Protein 3UCX (pdb70)

Radius of gyration: 17.79 Å; Cα contacts (8 Å, |Δi|>4): 506; chains: 1; bounding box: 39×55×49 Å

Secondary structure (DSSP, 8-state):
-TTTT-EEEEES--TTHHHHHHHHHHHTT-EEEEEES-HHHHHHHHHHHHHTT--EEEEE--TT-HHHHHHHHHHHHHHTS--SEEEE---SPPP---GGG--HHHHHHHHIIIIIIHHHHHHHTHHHHHHHT-EEEEE--GGGG---TT-HHHHHHHHHHHHHHHHHHHHHHTTT-EEEEEEESS-BSHHHHHHHHHHHHHTT--HHHHHHHHHTTSSSSSPPBHHHHHHHHHHHHSGGGTT--S-EEEESTTSS--

Sequence (258 aa):
GLLTDKKVVVISGVGPALGTTLARRCAEQGADLVLAARTVERLEDVAKQVTDTGRRALSVGTDITDDAQVAHLVDETMKAYGRVDVVINNAFRVPSMKPFANTTFEHMRDAIELTVFGALRLIQGFTPALEESKGAVVNVNSMVVVRHSSQAKYGAYKMAKSALLAMSQTLATELGEKGIRVNSVLPGYIWGGTLKSYFEHQAGKYGTSVEDIYNAAAAGSDLKRLPTEDEVASAILFMASDLASGITGQALDVNCGEYKA

CATH classification: 3.40.50.720

B-factor: mean 22.69, std 10.12, range [9.35, 56.81]

Solvent-accessible surface area: 11619 Å² total; per-residue (Å²): 89,59,0,82,96,38,7,0,0,0,3,15,7,20,114,27,12,1,17,14,0,0,68,38,0,2,89,45,12,0,7,0,0,0,1,13,79,95,56,94,47,0,68,89,5,18,44,52,0,70,122,55,64,62,138,27,40,51,11,38,4,56,23,46,52,101,73,74,6,53,93,0,25,96,50,0,66,172,48,32,44,92,0,9,1,0,0,10,19,37,65,40,93,64,48,80,83,51,104,99,92,12,75,142,121,60,20,155,86,21,45,62,64,18,9,93,0,4,42,54,0,0,106,25,0,18,92,9,0,74,152,28,64,6,3,0,0,0,4,2,10,22,4,21,77,21,95,88,86,108,60,14,6,49,56,78,3,4,42,39,5,27,55,29,3,88,71,13,7,109,110,15,32,178,89,39,2,27,0,2,2,0,0,8,19,90,35,62,18,57,66,22,95,68,103,3,84,125,65,7,63,81,74,74,49,51,38,118,72,37,45,92,72,20,2,59,46,3,82,100,130,102,11,4,50,20,60,70,0,0,48,12,0,0,61,5,4,0,96,122,0,78,78,54,55,24,98,32,68,30,22,11,17,18,50,56,152,120

Structure (mmCIF, N/CA/C/O backbone):
data_3UCX
#
_entry.id   3UCX
#
_cell.length_a   105.430
_cell.length_b   105.430
_cell.length_c   94.970
_cell.angle_alpha   90.000
_cell.angle_beta   90.000
_cell.angle_gamma   120.000
#
_symmetry.space_group_name_H-M   'P 62 2 2'
#
loop_
_entity.id
_entity.type
_entity.pdbx_description
1 polymer 'Short chain dehydrogenase'
2 non-polymer 'CHLORIDE ION'
3 non-polymer 'PENTAETHYLENE GLYCOL'
4 non-polymer 2-(2-METHOXYETHOXY)ETHANOL
5 water water
#
loop_
_atom_site.group_PDB
_atom_site.id
_atom_site.type_symbol
_atom_site.label_atom_id
_atom_site.label_alt_id
_atom_site.label_comp_id
_atom_site.label_asym_id
_atom_site.label_entity_id
_atom_site.label_seq_id
_atom_site.pdbx_PDB_ins_code
_atom_site.Cartn_x
_atom_site.Cartn_y
_atom_site.Cartn_z
_atom_site.occupancy
_atom_site.B_iso_or_equiv
_atom_site.auth_seq_id
_atom_site.auth_comp_id
_atom_site.auth_asym_id
_atom_site.auth_atom_id
_atom_site.pdbx_PDB_model_num
ATOM 1 N N . GLY A 1 7 ? 56.142 0.913 13.053 1.00 42.71 3 GLY A N 1
ATOM 2 C CA . GLY A 1 7 ? 57.331 1.806 13.246 1.00 38.57 3 GLY A CA 1
ATOM 3 C C . GLY A 1 7 ? 57.353 2.579 14.565 1.00 35.86 3 GLY A C 1
ATOM 4 O O . GLY A 1 7 ? 57.320 3.807 14.563 1.00 35.38 3 GLY A O 1
ATOM 5 N N . LEU A 1 8 ? 57.440 1.874 15.689 1.00 34.96 4 LEU A N 1
ATOM 6 C CA . LEU A 1 8 ? 57.456 2.531 17.020 1.00 33.15 4 LEU A CA 1
ATOM 7 C C . LEU A 1 8 ? 58.672 3.442 17.242 1.00 31.89 4 LEU A C 1
ATOM 8 O O . LEU A 1 8 ? 58.582 4.408 17.998 1.00 31.54 4 LEU A O 1
ATOM 13 N N . LEU A 1 9 ? 59.798 3.130 16.598 1.00 28.28 5 LEU A N 1
ATOM 14 C CA . LEU A 1 9 ? 61.076 3.791 16.894 1.00 26.82 5 LEU A CA 1
ATOM 15 C C . LEU A 1 9 ? 61.770 4.294 15.643 1.00 26.75 5 LEU A C 1
ATOM 16 O O . LEU A 1 9 ? 62.999 4.405 15.594 1.00 26.06 5 LEU A O 1
ATOM 21 N N . THR A 1 10 ? 60.969 4.627 14.630 1.00 27.81 6 THR A N 1
ATOM 22 C CA . THR A 1 10 ? 61.484 5.041 13.342 1.00 28.38 6 THR A CA 1
ATOM 23 C C . THR A 1 10 ? 62.452 6.210 13.479 1.00 28.73 6 THR A C 1
ATOM 24 O O . THR A 1 10 ? 62.115 7.223 14.086 1.00 29.46 6 THR A O 1
ATOM 28 N N . ASP A 1 11 ? 63.647 6.009 12.925 1.00 28.46 7 ASP A N 1
ATOM 29 C CA . ASP A 1 11 ? 64.760 6.949 12.922 1.00 30.81 7 ASP A CA 1
ATOM 30 C C . ASP A 1 11 ? 65.237 7.430 14.306 1.00 28.31 7 ASP A C 1
ATOM 31 O O . ASP A 1 11 ? 65.850 8.479 14.422 1.00 29.84 7 ASP A O 1
ATOM 36 N N . LYS A 1 12 ? 64.983 6.632 15.330 1.00 26.13 8 LYS A N 1
ATOM 37 C CA A LYS A 1 12 ? 65.511 6.889 16.661 0.70 24.97 8 LYS A CA 1
ATOM 38 C CA B LYS A 1 12 ? 65.511 6.910 16.654 0.30 24.46 8 LYS A CA 1
ATOM 39 C C . LYS A 1 12 ? 66.798 6.118 16.853 1.00 23.11 8 LYS A C 1
ATOM 40 O O . LYS A 1 12 ? 67.002 5.095 16.224 1.00 22.54 8 LYS A O 1
ATOM 51 N N . VAL A 1 13 ? 67.674 6.627 17.704 1.00 20.13 9 VAL A N 1
ATOM 52 C CA . VAL A 1 13 ? 68.861 5.909 18.101 1.00 18.68 9 VAL A CA 1
ATOM 53 C C . VAL A 1 13 ? 68.659 5.384 19.526 1.00 17.41 9 VAL A C 1
ATOM 54 O O . VAL A 1 13 ? 68.342 6.141 20.464 1.00 16.19 9 VAL A O 1
ATOM 58 N N . VAL A 1 14 ? 68.866 4.080 19.683 1.00 17.10 10 VAL A N 1
ATOM 59 C CA . VAL A 1 14 ? 68.656 3.384 20.939 1.00 15.82 10 VAL A CA 1
ATOM 60 C C . VAL A 1 14 ? 69.979 2.786 21.393 1.00 15.76 10 VAL A C 1
ATOM 61 O O . VAL A 1 14 ? 70.620 2.019 20.661 1.00 16.45 10 VAL A O 1
ATOM 65 N N . VAL A 1 15 ? 70.392 3.146 22.601 1.00 14.91 11 VAL A N 1
ATOM 66 C CA . VAL A 1 15 ? 71.541 2.562 23.253 1.00 15.17 11 VAL A CA 1
ATOM 67 C C . VAL A 1 15 ? 71.043 1.454 24.195 1.00 15.48 11 VAL A C 1
ATOM 68 O O . VAL A 1 15 ? 70.203 1.697 25.050 1.00 14.62 11 VAL A O 1
ATOM 72 N N . ILE A 1 16 ? 71.571 0.243 24.021 1.00 15.92 12 ILE A N 1
ATOM 73 C CA . ILE A 1 16 ? 71.301 -0.846 24.939 1.00 16.01 12 ILE A CA 1
ATOM 74 C C . ILE A 1 16 ? 72.592 -1.230 25.648 1.00 16.59 12 ILE A C 1
ATOM 75 O O . ILE A 1 16 ? 73.584 -1.616 25.011 1.00 17.41 12 ILE A O 1
ATOM 80 N N . SER A 1 17 ? 72.602 -1.075 26.968 1.00 17.19 13 SER A N 1
ATOM 81 C CA . SER A 1 17 ? 73.717 -1.528 27.775 1.00 19.21 13 SER A CA 1
ATOM 82 C C . SER A 1 17 ? 73.351 -2.887 28.395 1.00 20.14 13 SER A C 1
ATOM 83 O O . SER A 1 17 ? 72.238 -3.086 28.865 1.00 18.50 13 SER A O 1
ATOM 86 N N . GLY A 1 18 ? 74.305 -3.793 28.423 1.00 22.07 14 GLY A N 1
ATOM 87 C CA . GLY A 1 18 ? 74.079 -5.097 29.037 1.00 25.29 14 GLY A CA 1
ATOM 88 C C . GLY A 1 18 ? 73.382 -6.034 28.088 1.00 26.85 14 GLY A C 1
ATOM 89 O O . GLY A 1 18 ? 72.406 -6.686 28.447 1.00 31.86 14 GLY A O 1
ATOM 90 N N . VAL A 1 19 ? 73.901 -6.109 26.879 1.00 28.37 15 VAL A N 1
ATOM 91 C CA . VAL A 1 19 ? 73.368 -6.974 25.844 1.00 29.93 15 VAL A CA 1
ATOM 92 C C . VAL A 1 19 ? 73.894 -8.386 26.052 1.00 32.69 15 VAL A C 1
ATOM 93 O O . VAL A 1 19 ? 75.093 -8.648 25.881 1.00 36.17 15 VAL A O 1
ATOM 97 N N . GLY A 1 20 ? 73.002 -9.295 26.427 1.00 30.73 16 GLY A N 1
ATOM 98 C CA . GLY A 1 20 ? 73.356 -10.699 26.575 1.00 29.87 16 GLY A CA 1
ATOM 99 C C . GLY A 1 20 ? 72.619 -11.522 25.543 1.00 28.01 16 GLY A C 1
ATOM 100 O O . GLY A 1 20 ? 71.996 -10.971 24.645 1.00 27.89 16 GLY A O 1
ATOM 101 N N . PRO A 1 21 ? 72.682 -12.853 25.664 1.00 27.43 17 PRO A N 1
ATOM 102 C CA . PRO A 1 21 ? 72.115 -13.760 24.672 1.00 26.61 17 PRO A CA 1
ATOM 103 C C . PRO A 1 21 ? 70.575 -13.853 24.711 1.00 25.46 17 PRO A C 1
ATOM 104 O O . PRO A 1 21 ? 69.958 -14.322 23.753 1.00 25.05 17 PRO A O 1
ATOM 108 N N . ALA A 1 22 ? 69.968 -13.408 25.812 1.00 24.03 18 ALA A N 1
ATOM 109 C CA . ALA A 1 22 ? 68.532 -13.555 26.036 1.00 22.15 18 ALA A CA 1
ATOM 110 C C . ALA A 1 22 ? 67.819 -12.237 25.732 1.00 20.87 18 ALA A C 1
ATOM 111 O O . ALA A 1 22 ? 67.787 -11.793 24.578 1.00 20.40 18 ALA A O 1
ATOM 113 N N . LEU A 1 23 ? 67.269 -11.592 26.758 1.00 19.95 19 LEU A N 1
ATOM 114 C CA . LEU A 1 23 ? 66.436 -10.401 26.529 1.00 19.26 19 LEU A CA 1
ATOM 115 C C . LEU A 1 23 ? 67.165 -9.344 25.690 1.00 19.51 19 LEU A C 1
ATOM 116 O O . LEU A 1 23 ? 66.572 -8.733 24.793 1.00 20.13 19 LEU A O 1
ATOM 121 N N . GLY A 1 24 ? 68.439 -9.123 25.985 1.00 19.64 20 GLY A N 1
ATOM 122 C CA . GLY A 1 24 ? 69.231 -8.125 25.260 1.00 19.87 20 GLY A CA 1
ATOM 123 C C . GLY A 1 24 ? 69.249 -8.297 23.753 1.00 20.22 20 GLY A C 1
ATOM 124 O O . GLY A 1 24 ? 69.126 -7.331 22.989 1.00 20.20 20 GLY A O 1
ATOM 125 N N . THR A 1 25 ? 69.425 -9.540 23.306 1.00 20.74 21 THR A N 1
ATOM 126 C CA . THR A 1 25 ? 69.456 -9.838 21.892 1.00 21.23 21 THR A CA 1
ATOM 127 C C . THR A 1 25 ? 68.060 -9.647 21.284 1.00 21.41 21 THR A C 1
ATOM 128 O O . THR A 1 25 ? 67.906 -9.018 20.231 1.00 21.72 21 THR A O 1
ATOM 132 N N . THR A 1 26 ? 67.037 -10.170 21.950 1.00 21.00 22 THR A N 1
ATOM 133 C CA . THR A 1 26 ? 65.666 -9.966 21.499 1.00 21.05 22 THR A CA 1
ATOM 134 C C . THR A 1 26 ? 65.326 -8.479 21.394 1.00 20.45 22 THR A C 1
ATOM 135 O O . THR A 1 26 ? 64.736 -8.039 20.420 1.00 19.85 22 THR A O 1
ATOM 139 N N . LEU A 1 27 ? 65.728 -7.711 22.392 1.00 20.33 23 LEU A N 1
ATOM 140 C CA . LEU A 1 27 ? 65.451 -6.273 22.420 1.00 21.11 23 LEU A CA 1
ATOM 141 C C . LEU A 1 27 ? 66.082 -5.518 21.248 1.00 20.13 23 LEU A C 1
ATOM 142 O O . LEU A 1 27 ? 65.413 -4.720 20.582 1.00 20.70 23 LEU A O 1
ATOM 147 N N . ALA A 1 28 ? 67.347 -5.801 20.971 1.00 19.82 24 ALA A N 1
ATOM 148 C CA . ALA A 1 28 ? 68.081 -5.170 19.873 1.00 19.98 24 ALA A CA 1
ATOM 149 C C . ALA A 1 28 ? 67.382 -5.461 18.560 1.00 20.87 24 ALA A C 1
ATOM 150 O O . ALA A 1 28 ? 67.140 -4.557 17.744 1.00 20.42 24 ALA A O 1
ATOM 152 N N . ARG A 1 29 ? 67.033 -6.731 18.360 1.00 21.28 25 ARG A N 1
ATOM 153 C CA . ARG A 1 29 ? 66.335 -7.131 17.161 1.00 21.75 25 ARG A CA 1
ATOM 154 C C . ARG A 1 29 ? 65.021 -6.405 17.060 1.00 20.89 25 ARG A C 1
ATOM 155 O O . ARG A 1 29 ? 64.705 -5.835 16.026 1.00 20.28 25 ARG A O 1
ATOM 163 N N . ARG A 1 30 ? 64.226 -6.424 18.137 1.00 19.49 26 ARG A N 1
ATOM 164 C CA . ARG A 1 30 ? 62.922 -5.793 18.095 1.00 19.21 26 ARG A CA 1
ATOM 165 C C . ARG A 1 30 ? 62.999 -4.275 17.855 1.00 18.78 26 ARG A C 1
ATOM 166 O O . ARG A 1 30 ? 62.184 -3.745 17.132 1.00 18.18 26 ARG A O 1
ATOM 174 N N . CYS A 1 31 ? 63.961 -3.584 18.465 1.00 19.20 27 CYS A N 1
ATOM 175 C CA . CYS A 1 31 ? 64.102 -2.130 18.254 1.00 19.40 27 CYS A CA 1
ATOM 176 C C . CYS A 1 31 ? 64.384 -1.829 16.790 1.00 19.51 27 CYS A C 1
ATOM 177 O O . CYS A 1 31 ? 63.777 -0.927 16.216 1.00 19.45 27 CYS A O 1
ATOM 180 N N . ALA A 1 32 ? 65.271 -2.623 16.199 1.00 20.32 28 ALA A N 1
ATOM 181 C CA . ALA A 1 32 ? 65.650 -2.480 14.786 1.00 21.52 28 ALA A CA 1
ATOM 182 C C . ALA A 1 32 ? 64.449 -2.721 13.866 1.00 22.37 28 ALA A C 1
ATOM 183 O O . ALA A 1 32 ? 64.203 -1.943 12.966 1.00 22.73 28 ALA A O 1
ATOM 185 N N . GLU A 1 33 ? 63.664 -3.757 14.152 1.00 23.34 29 GLU A N 1
ATOM 186 C CA . GLU A 1 33 ? 62.425 -4.036 13.409 1.00 23.61 29 GLU A CA 1
ATOM 187 C C . GLU A 1 33 ? 61.457 -2.878 13.464 1.00 24.19 29 GLU A C 1
ATOM 188 O O . GLU A 1 33 ? 60.717 -2.668 12.517 1.00 24.55 29 GLU A O 1
ATOM 194 N N . GLN A 1 34 ? 61.469 -2.128 14.573 1.00 24.12 30 GLN A N 1
ATOM 195 C CA . GLN A 1 34 ? 60.635 -0.944 14.745 1.00 24.79 30 GLN A CA 1
ATOM 196 C C . GLN A 1 34 ? 61.277 0.354 14.235 1.00 25.13 30 GLN A C 1
ATOM 197 O O . GLN A 1 34 ? 60.760 1.454 14.479 1.00 26.58 30 GLN A O 1
ATOM 203 N N . GLY A 1 35 ? 62.398 0.231 13.529 1.00 24.16 31 GLY A N 1
ATOM 204 C CA . GLY A 1 35 ? 62.989 1.346 12.794 1.00 23.77 31 GLY A CA 1
ATOM 205 C C . GLY A 1 35 ? 64.153 2.049 13.466 1.00 23.35 31 GLY A C 1
ATOM 206 O O . GLY A 1 35 ? 64.641 3.056 12.940 1.00 23.55 31 GLY A O 1
ATOM 207 N N . ALA A 1 36 ? 64.606 1.540 14.618 1.00 21.64 32 ALA A N 1
ATOM 208 C CA . ALA A 1 36 ? 65.714 2.168 15.357 1.00 21.50 32 ALA A CA 1
ATOM 209 C C . ALA A 1 36 ? 67.070 1.726 14.822 1.00 22.02 32 ALA A C 1
ATOM 210 O O . ALA A 1 36 ? 67.212 0.615 14.304 1.00 22.13 32 ALA A O 1
ATOM 212 N N . ASP A 1 37 ? 68.060 2.617 14.923 1.00 21.81 33 ASP A N 1
ATOM 213 C CA . ASP A 1 37 ? 69.455 2.228 14.845 1.00 22.74 33 ASP A CA 1
ATOM 214 C C . ASP A 1 37 ? 69.979 2.047 16.244 1.00 20.97 33 ASP A C 1
ATOM 215 O O . ASP A 1 37 ? 69.523 2.721 17.157 1.00 21.09 33 ASP A O 1
ATOM 220 N N . LEU A 1 38 ? 70.959 1.162 16.398 1.00 20.18 34 LEU A N 1
ATOM 221 C CA . LEU A 1 38 ? 71.384 0.706 17.710 1.00 19.80 34 LEU A CA 1
ATOM 222 C C . LEU A 1 38 ? 72.810 1.067 18.051 1.00 19.74 34 LEU A C 1
ATOM 223 O O . LEU A 1 38 ? 73.685 1.084 17.192 1.00 20.65 34 LEU A O 1
ATOM 228 N N . VAL A 1 39 ? 73.025 1.292 19.339 1.00 19.18 35 VAL A N 1
ATOM 229 C CA . VAL A 1 39 ? 74.326 1.195 19.977 1.00 19.44 35 VAL A CA 1
ATOM 230 C C . VAL A 1 39 ? 74.251 0.025 20.939 1.00 19.98 35 VAL A C 1
ATOM 231 O O . VAL A 1 39 ? 73.363 -0.019 21.797 1.00 19.42 35 VAL A O 1
ATOM 235 N N . LEU A 1 40 ? 75.160 -0.926 20.780 1.00 20.53 36 LEU A N 1
ATOM 236 C CA . LEU A 1 40 ? 75.221 -2.096 21.643 1.00 20.80 36 LEU A CA 1
ATOM 237 C C . LEU A 1 40 ? 76.468 -2.039 22.520 1.00 21.23 36 LEU A C 1
ATOM 238 O O . LEU A 1 40 ? 77.608 -1.948 22.024 1.00 21.65 36 LEU A O 1
ATOM 243 N N . ALA A 1 41 ? 76.257 -2.106 23.826 1.00 21.16 37 ALA A N 1
ATOM 244 C CA . ALA A 1 41 ? 77.334 -2.010 24.797 1.00 22.20 37 ALA A CA 1
ATOM 245 C C . ALA A 1 41 ? 77.303 -3.243 25.718 1.00 24.12 37 ALA A C 1
ATOM 246 O O . ALA A 1 41 ? 76.255 -3.640 26.207 1.00 24.45 37 ALA A O 1
ATOM 248 N N . ALA A 1 42 ? 78.465 -3.861 25.893 1.00 26.19 38 ALA A N 1
ATOM 249 C CA . ALA A 1 42 ? 78.657 -4.982 26.807 1.00 28.22 38 ALA A CA 1
ATOM 250 C C . ALA A 1 42 ? 80.156 -5.080 27.036 1.00 30.45 38 ALA A C 1
ATOM 251 O O . ALA A 1 42 ? 80.919 -4.468 26.289 1.00 27.67 38 ALA A O 1
ATOM 253 N N . ARG A 1 43 ? 80.584 -5.823 28.060 1.00 34.17 39 ARG A N 1
ATOM 254 C CA . ARG A 1 43 ? 82.029 -5.981 28.332 1.00 39.03 39 ARG A CA 1
ATOM 255 C C . ARG A 1 43 ? 82.645 -6.843 27.237 1.00 43.63 39 ARG A C 1
ATOM 256 O O . ARG A 1 43 ? 83.637 -6.466 26.618 1.00 49.61 39 ARG A O 1
ATOM 258 N N . THR A 1 44 ? 82.009 -7.972 26.960 1.00 47.98 40 THR A N 1
ATOM 259 C CA . THR A 1 44 ? 82.511 -8.939 25.992 1.00 50.97 40 THR A CA 1
ATOM 260 C C . THR A 1 44 ? 82.004 -8.595 24.586 1.00 52.43 40 THR A C 1
ATOM 261 O O . THR A 1 44 ? 80.839 -8.844 24.270 1.00 53.40 40 THR A 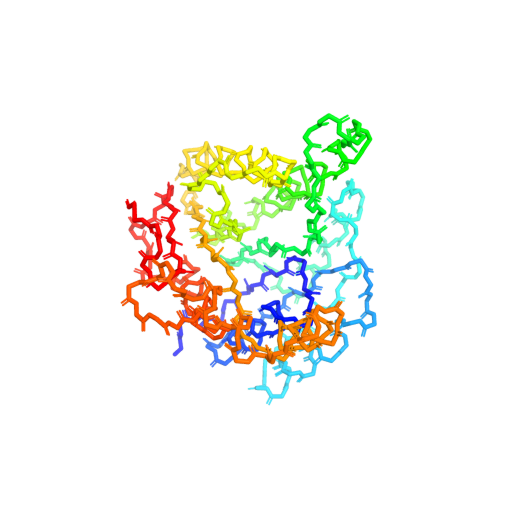O 1
ATOM 265 N N . VAL A 1 45 ? 82.875 -8.025 23.746 1.00 51.85 41 VAL A N 1
ATOM 266 C CA . VAL A 1 45 ? 82.470 -7.540 22.411 1.00 51.31 41 VAL A CA 1
ATOM 267 C C . VAL A 1 45 ? 82.174 -8.659 21.380 1.00 50.64 41 VAL A C 1
ATOM 268 O O . VAL A 1 45 ? 81.434 -8.440 20.416 1.00 45.58 41 VAL A O 1
ATOM 270 N N . GLU A 1 46 ? 82.721 -9.854 21.599 1.00 51.12 42 GLU A N 1
ATOM 271 C CA . GLU A 1 46 ? 82.416 -11.023 20.757 1.00 52.73 42 GLU A CA 1
ATOM 272 C C . GLU A 1 46 ? 80.924 -11.362 20.721 1.00 51.55 42 GLU A C 1
ATOM 273 O O . GLU A 1 46 ? 80.425 -11.845 19.708 1.00 53.96 42 GLU A O 1
ATOM 275 N N . ARG A 1 47 ? 80.226 -11.124 21.829 1.00 48.71 43 ARG A N 1
ATOM 276 C CA . ARG A 1 47 ? 78.780 -11.355 21.909 1.00 49.00 43 ARG A CA 1
ATOM 277 C C . ARG A 1 47 ? 77.991 -10.347 21.070 1.00 47.52 43 ARG A C 1
ATOM 278 O O . ARG A 1 47 ? 76.920 -10.664 20.542 1.00 48.08 43 ARG A O 1
ATOM 280 N N . LEU A 1 48 ? 78.527 -9.135 20.948 1.00 44.55 44 LEU A N 1
ATOM 281 C CA . LEU A 1 48 ? 77.848 -8.066 20.225 1.00 42.49 44 LEU A CA 1
ATOM 282 C C . LEU A 1 48 ? 77.828 -8.318 18.720 1.00 42.59 44 LEU A C 1
ATOM 283 O O . LEU A 1 48 ? 76.965 -7.775 18.020 1.00 40.52 44 LEU A O 1
ATOM 288 N N . GLU A 1 49 ? 78.750 -9.161 18.232 1.00 42.30 45 GLU A N 1
ATOM 289 C CA . GLU A 1 49 ? 78.880 -9.439 16.806 1.00 41.04 45 GLU A CA 1
ATOM 290 C C . GLU A 1 49 ? 77.626 -10.058 16.227 1.00 40.70 45 GLU A C 1
ATOM 291 O O . GLU A 1 49 ? 77.118 -9.582 15.205 1.00 39.50 45 GLU A O 1
ATOM 293 N N . ASP A 1 50 ? 77.101 -11.109 16.860 1.00 40.86 46 ASP A N 1
ATOM 294 C CA . ASP A 1 50 ? 75.888 -11.714 16.323 1.00 41.35 46 ASP A CA 1
ATOM 295 C C . ASP A 1 50 ? 74.651 -10.843 16.528 1.00 37.28 46 ASP A C 1
ATOM 296 O O . ASP A 1 50 ? 73.751 -10.831 15.676 1.00 37.03 46 ASP A O 1
ATOM 301 N N . VAL A 1 51 ? 74.582 -10.133 17.648 1.00 35.04 47 VAL A N 1
ATOM 302 C CA . VAL A 1 51 ? 73.452 -9.223 17.842 1.00 32.92 47 VAL A CA 1
ATOM 303 C C . VAL A 1 51 ? 73.475 -8.148 16.746 1.00 31.22 47 VAL A C 1
ATOM 304 O O . VAL A 1 51 ? 72.433 -7.844 16.148 1.00 28.51 47 VAL A O 1
ATOM 308 N N . ALA A 1 52 ? 74.657 -7.595 16.466 1.00 30.84 48 ALA A N 1
ATOM 309 C CA . ALA A 1 52 ? 74.766 -6.561 15.432 1.00 30.79 48 ALA A CA 1
ATOM 310 C C . ALA A 1 52 ? 74.267 -7.078 14.069 1.00 31.78 48 ALA A C 1
ATOM 311 O O . ALA A 1 52 ? 73.586 -6.358 13.322 1.00 31.13 48 ALA A O 1
ATOM 313 N N . LYS A 1 53 ? 74.582 -8.334 13.756 1.00 33.76 49 LYS A N 1
ATOM 314 C CA . LYS A 1 53 ? 74.082 -8.975 12.524 1.00 33.59 49 LYS A CA 1
ATOM 315 C C . LYS A 1 53 ? 72.548 -9.054 12.483 1.00 33.44 49 LYS A C 1
ATOM 316 O O . LYS A 1 53 ? 71.933 -8.732 11.472 1.00 34.16 49 LYS A O 1
ATOM 318 N N . GLN A 1 54 ? 71.910 -9.439 13.586 1.00 32.72 50 GLN A N 1
ATOM 319 C CA . GLN A 1 54 ? 70.446 -9.436 13.609 1.00 32.38 50 GLN A CA 1
ATOM 320 C C . GLN A 1 54 ? 69.901 -8.035 13.354 1.00 31.57 50 GLN A C 1
ATOM 321 O O . GLN A 1 54 ? 68.859 -7.878 12.702 1.00 31.29 50 GLN A O 1
ATOM 327 N N . VAL A 1 55 ? 70.605 -7.017 13.854 1.00 29.96 51 VAL A N 1
ATOM 328 C CA . VAL A 1 55 ? 70.190 -5.639 13.605 1.00 28.93 51 VAL A CA 1
ATOM 329 C C . VAL A 1 55 ? 70.377 -5.250 12.138 1.00 29.34 51 VAL A C 1
ATOM 330 O O . VAL A 1 55 ? 69.461 -4.723 11.494 1.00 28.67 51 VAL A O 1
ATOM 334 N N . THR A 1 56 ? 71.554 -5.516 11.597 1.00 31.24 52 THR A N 1
ATOM 335 C CA . THR A 1 56 ? 71.827 -5.103 10.225 1.00 33.31 52 THR A CA 1
ATOM 336 C C . THR A 1 56 ? 71.023 -5.927 9.207 1.00 35.37 52 THR A C 1
ATOM 337 O O . THR A 1 56 ? 70.719 -5.445 8.123 1.00 35.18 52 THR A O 1
ATOM 341 N N . ASP A 1 57 ? 70.644 -7.150 9.567 1.00 37.01 53 ASP A N 1
ATOM 342 C CA . ASP A 1 57 ? 69.713 -7.927 8.735 1.00 37.59 53 ASP A CA 1
ATOM 343 C C . ASP A 1 57 ? 68.363 -7.232 8.522 1.00 37.53 53 ASP A C 1
ATOM 344 O O . ASP A 1 57 ? 67.743 -7.414 7.473 1.00 36.04 53 ASP A O 1
ATOM 349 N N . THR A 1 58 ? 67.905 -6.431 9.493 1.00 34.54 54 THR A N 1
ATOM 350 C CA . THR A 1 58 ? 66.671 -5.655 9.300 1.00 34.10 54 THR A CA 1
ATOM 351 C C . THR A 1 58 ? 66.893 -4.456 8.386 1.00 33.92 54 THR A C 1
ATOM 352 O O . THR A 1 58 ? 65.940 -3.812 7.985 1.00 35.34 54 THR A O 1
ATOM 356 N N . GLY A 1 59 ? 68.147 -4.140 8.076 1.00 34.32 55 GLY A N 1
ATOM 357 C CA . GLY A 1 59 ? 68.468 -2.997 7.240 1.00 34.23 55 GLY A CA 1
ATOM 358 C C . GLY A 1 59 ? 68.873 -1.769 8.031 1.00 33.36 55 GLY A C 1
ATOM 359 O O . GLY A 1 59 ? 69.175 -0.725 7.442 1.00 33.71 55 GLY A O 1
ATOM 360 N N . ARG A 1 60 ? 68.901 -1.883 9.360 1.00 31.97 56 ARG A N 1
ATOM 361 C CA . ARG A 1 60 ? 69.308 -0.764 10.224 1.00 30.52 56 ARG A CA 1
ATOM 362 C C . ARG A 1 60 ? 70.789 -0.857 10.565 1.00 29.54 56 ARG A C 1
ATOM 363 O O . ARG A 1 60 ? 71.471 -1.791 10.157 1.00 28.98 56 ARG A O 1
ATOM 371 N N . ARG A 1 61 ? 71.291 0.103 11.337 1.00 28.22 57 ARG A N 1
ATOM 372 C CA . ARG A 1 61 ? 72.695 0.111 11.707 1.00 28.23 57 ARG A CA 1
ATOM 373 C C . ARG A 1 61 ? 72.910 -0.267 13.160 1.00 26.34 57 ARG A C 1
ATOM 374 O O . ARG A 1 61 ? 72.056 -0.012 14.028 1.00 24.77 57 ARG A O 1
ATOM 382 N N . ALA A 1 62 ? 74.052 -0.892 13.421 1.00 25.59 58 ALA A N 1
ATOM 383 C CA . ALA A 1 62 ? 74.442 -1.232 14.785 1.00 25.04 58 ALA A CA 1
ATOM 384 C C . ALA A 1 62 ? 75.891 -0.801 15.040 1.00 25.32 58 ALA A C 1
ATOM 385 O O . ALA A 1 62 ? 76.786 -1.160 14.281 1.00 25.69 58 ALA A O 1
ATOM 387 N N . LEU A 1 63 ? 76.110 -0.016 16.095 1.00 23.80 59 LEU A N 1
ATOM 388 C CA . LEU A 1 63 ? 77.449 0.294 16.580 1.00 24.22 59 LEU A CA 1
ATOM 389 C C . LEU A 1 63 ? 77.715 -0.561 17.812 1.00 24.37 59 LEU A C 1
ATOM 390 O O . LEU A 1 63 ? 76.981 -0.457 18.815 1.00 23.38 59 LEU A O 1
ATOM 395 N N . SER A 1 64 ? 78.773 -1.372 17.759 1.00 24.31 60 SER A N 1
ATOM 396 C CA . SER A 1 64 ? 79.136 -2.241 18.876 1.00 25.07 60 SER A CA 1
ATOM 397 C C . SER A 1 64 ? 80.323 -1.632 19.595 1.00 25.17 60 SER A C 1
ATOM 398 O O . SER A 1 64 ? 81.334 -1.333 18.960 1.00 24.12 60 SER A O 1
ATOM 401 N N . VAL A 1 65 ? 80.187 -1.428 20.905 1.00 23.59 61 VAL A N 1
ATOM 402 C CA . VAL A 1 65 ? 81.248 -0.818 21.700 1.00 24.82 61 VAL A CA 1
ATOM 403 C C . VAL A 1 65 ? 81.473 -1.578 23.001 1.00 25.16 61 VAL A C 1
ATOM 404 O O . VAL A 1 65 ? 80.639 -1.549 23.905 1.00 25.01 61 VAL A O 1
ATOM 408 N N . GLY A 1 66 ? 82.632 -2.224 23.108 1.00 26.11 62 GLY A N 1
ATOM 409 C CA . GLY A 1 66 ? 83.038 -2.886 24.350 1.00 25.58 62 GLY A CA 1
ATOM 410 C C . GLY A 1 66 ? 83.149 -1.880 25.470 1.00 25.00 62 GLY A C 1
ATOM 411 O O . GLY A 1 66 ? 83.925 -0.928 25.383 1.00 25.14 62 GLY A O 1
ATOM 412 N N . THR A 1 67 ? 82.355 -2.073 26.517 1.00 25.11 63 THR A N 1
ATOM 413 C CA . THR A 1 67 ? 82.224 -1.093 27.595 1.00 24.32 63 THR A CA 1
ATOM 414 C C . THR A 1 67 ? 82.026 -1.782 28.947 1.00 24.40 63 THR A C 1
ATOM 415 O O . THR A 1 67 ? 81.086 -2.570 29.139 1.00 25.66 63 THR A O 1
ATOM 419 N N . ASP A 1 68 ? 82.902 -1.462 29.886 1.00 24.72 64 ASP A N 1
ATOM 420 C CA . ASP A 1 68 ? 82.684 -1.780 31.277 1.00 25.29 64 ASP A CA 1
ATOM 421 C C . ASP A 1 68 ? 82.019 -0.550 31.899 1.00 23.76 64 ASP A C 1
ATOM 422 O O . ASP A 1 68 ? 82.660 0.489 32.103 1.00 23.65 64 ASP A O 1
ATOM 427 N N . ILE A 1 69 ? 80.728 -0.662 32.188 1.00 22.56 65 ILE A N 1
ATOM 428 C CA . ILE A 1 69 ? 79.956 0.521 32.593 1.00 22.23 65 ILE A CA 1
ATOM 429 C C . ILE A 1 69 ? 80.271 0.916 34.042 1.00 23.62 65 ILE A C 1
ATOM 430 O O . ILE A 1 69 ? 79.778 1.946 34.522 1.00 23.62 65 ILE A O 1
ATOM 435 N N . THR A 1 70 ? 81.098 0.115 34.726 1.00 24.16 66 THR A N 1
ATOM 436 C CA . THR A 1 70 ? 81.632 0.513 36.029 1.00 25.97 66 THR A CA 1
ATOM 437 C C . THR A 1 70 ? 82.847 1.441 35.916 1.00 27.18 66 THR A C 1
ATOM 438 O O . THR A 1 70 ? 83.346 1.905 36.938 1.00 28.40 66 THR A O 1
ATOM 442 N N . ASP A 1 71 ? 83.303 1.738 34.702 1.00 27.15 67 ASP A N 1
ATOM 443 C CA . ASP A 1 71 ? 84.500 2.566 34.514 1.00 29.01 67 ASP A CA 1
ATOM 444 C C . ASP A 1 71 ? 84.190 3.900 33.829 1.00 28.31 67 ASP A C 1
ATOM 445 O O . ASP A 1 71 ? 83.676 3.910 32.714 1.00 27.70 67 ASP A O 1
ATOM 450 N N . ASP A 1 72 ? 84.553 5.012 34.471 1.00 27.95 68 ASP A N 1
ATOM 451 C CA . ASP A 1 72 ? 84.264 6.345 33.943 1.00 29.46 68 ASP A CA 1
ATOM 452 C C . ASP A 1 72 ? 84.802 6.543 32.534 1.00 28.36 68 ASP A C 1
ATOM 453 O O . ASP A 1 72 ? 84.071 7.005 31.666 1.00 26.11 68 ASP A O 1
ATOM 458 N N . ALA A 1 73 ? 86.081 6.207 32.309 1.00 27.97 69 ALA A N 1
ATOM 459 C CA . ALA A 1 73 ? 86.709 6.422 30.996 1.00 27.13 69 ALA A CA 1
ATOM 460 C C . ALA A 1 73 ? 86.001 5.611 29.911 1.00 26.08 69 ALA A C 1
ATOM 461 O O . ALA A 1 73 ? 85.751 6.102 28.823 1.00 26.91 69 ALA A O 1
ATOM 463 N N . GLN A 1 74 ? 85.666 4.367 30.208 1.00 25.21 70 GLN A N 1
ATOM 464 C CA . GLN A 1 74 ? 84.983 3.532 29.230 1.00 24.77 70 GLN A CA 1
ATOM 465 C C . GLN A 1 74 ? 83.562 4.014 28.899 1.00 23.05 70 GLN A C 1
ATOM 466 O O . GLN A 1 74 ? 83.162 3.951 27.750 1.00 21.85 70 GLN A O 1
ATOM 472 N N . VAL A 1 75 ? 82.813 4.508 29.886 1.00 21.71 71 VAL A N 1
ATOM 473 C CA . VAL A 1 75 ? 81.512 5.107 29.566 1.00 21.40 71 VAL A CA 1
ATOM 474 C C . VAL A 1 75 ? 81.697 6.390 28.763 1.00 21.82 71 VAL A C 1
ATOM 475 O O . VAL A 1 75 ? 80.922 6.656 27.847 1.00 22.12 71 VAL A O 1
ATOM 479 N N . ALA A 1 76 ? 82.738 7.178 29.069 1.00 22.33 72 ALA A N 1
ATOM 480 C CA . ALA A 1 76 ? 83.003 8.388 28.300 1.00 22.97 72 ALA A CA 1
ATOM 481 C C . ALA A 1 76 ? 83.302 8.043 26.855 1.00 23.08 72 ALA A C 1
ATOM 482 O O . ALA A 1 76 ? 82.832 8.719 25.933 1.00 23.12 72 ALA A O 1
ATOM 484 N N . HIS A 1 77 ? 84.077 6.983 26.655 1.00 23.64 73 HIS A N 1
ATOM 485 C CA . HIS A 1 77 ? 84.377 6.498 25.309 1.00 24.36 73 HIS A CA 1
ATOM 486 C C . HIS A 1 77 ? 83.125 6.049 24.577 1.00 23.07 73 HIS A C 1
ATOM 487 O O . HIS A 1 77 ? 82.932 6.405 23.417 1.00 23.25 73 HIS A O 1
ATOM 494 N N . LEU A 1 78 ? 82.266 5.271 25.230 1.00 21.85 74 LEU A N 1
ATOM 495 C CA . LEU A 1 78 ? 80.969 4.881 24.621 1.00 20.80 74 LEU A CA 1
ATOM 496 C C . LEU A 1 78 ? 80.139 6.086 24.156 1.00 20.25 74 LEU A C 1
ATOM 497 O O . LEU A 1 78 ? 79.605 6.090 23.059 1.00 21.65 74 LEU A O 1
ATOM 502 N N . VAL A 1 79 ? 80.031 7.104 24.999 1.00 19.74 75 VAL A N 1
ATOM 503 C CA . VAL A 1 79 ? 79.324 8.327 24.633 1.00 19.58 75 VAL A CA 1
ATOM 504 C C . VAL A 1 79 ? 79.995 8.985 23.418 1.00 20.23 75 VAL A C 1
ATOM 505 O O . VAL A 1 79 ? 79.329 9.344 22.457 1.00 19.57 75 VAL A O 1
ATOM 509 N N . ASP A 1 80 ? 81.312 9.131 23.464 1.00 21.81 76 ASP A N 1
ATOM 510 C CA . ASP A 1 80 ? 82.031 9.768 22.360 1.00 24.17 76 ASP A CA 1
ATOM 511 C C . ASP A 1 80 ? 81.837 8.999 21.045 1.00 23.17 76 ASP A C 1
ATOM 512 O O . ASP A 1 80 ? 81.531 9.596 20.003 1.00 22.13 76 ASP A O 1
ATOM 517 N N . GLU A 1 81 ? 81.922 7.673 21.100 1.00 23.65 77 GLU A N 1
ATOM 518 C CA . GLU A 1 81 ? 81.773 6.866 19.875 1.00 24.27 77 GLU A CA 1
ATOM 519 C C . GLU A 1 81 ? 80.358 6.951 19.314 1.00 23.11 77 GLU A C 1
ATOM 520 O O . GLU A 1 81 ? 80.160 7.058 18.104 1.00 22.98 77 GLU A O 1
ATOM 526 N N . THR A 1 82 ? 79.370 6.940 20.203 1.00 22.24 78 THR A N 1
ATOM 527 C CA . THR A 1 82 ? 77.971 7.100 19.810 1.00 21.41 78 THR A CA 1
ATOM 528 C C . THR A 1 82 ? 77.703 8.436 19.136 1.00 21.31 78 THR A C 1
ATOM 529 O O . THR A 1 82 ? 77.007 8.517 18.127 1.00 20.77 78 THR A O 1
ATOM 533 N N . MET A 1 83 ? 78.218 9.504 19.725 1.00 22.86 79 MET A N 1
ATOM 534 C CA . MET A 1 83 ? 77.975 10.833 19.179 1.00 23.71 79 MET A CA 1
ATOM 535 C C . MET A 1 83 ? 78.741 11.016 17.861 1.00 24.62 79 MET A C 1
ATOM 536 O O . MET A 1 83 ? 78.256 11.669 16.945 1.00 24.60 79 MET A O 1
ATOM 541 N N . LYS A 1 84 ? 79.902 10.386 17.749 1.00 25.03 80 LYS A N 1
ATOM 542 C CA . LYS A 1 84 ? 80.654 10.394 16.487 1.00 27.46 80 LYS A CA 1
ATOM 543 C C . LYS A 1 84 ? 79.888 9.624 15.380 1.00 25.89 80 LYS A C 1
ATOM 544 O O . LYS A 1 84 ? 79.781 10.082 14.250 1.00 25.43 80 LYS A O 1
ATOM 550 N N . ALA A 1 85 ? 79.322 8.470 15.714 1.00 24.45 81 ALA A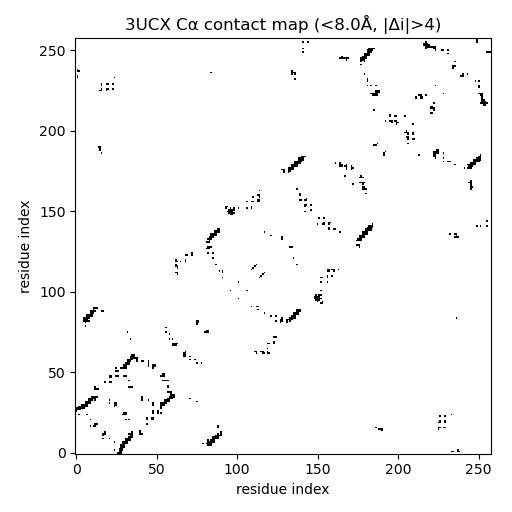 N 1
ATOM 551 C CA . ALA A 1 85 ? 78.624 7.641 14.718 1.00 24.10 81 ALA A CA 1
ATOM 552 C C . ALA A 1 85 ? 77.241 8.173 14.357 1.00 24.05 81 ALA A C 1
ATOM 553 O O . ALA A 1 85 ? 76.867 8.162 13.194 1.00 24.32 81 ALA A O 1
ATOM 555 N N . TYR A 1 86 ? 76.452 8.577 15.357 1.00 22.13 82 TYR A N 1
ATOM 556 C CA . TYR A 1 86 ? 75.050 8.904 15.110 1.00 22.08 82 TYR A CA 1
ATOM 557 C C . TYR A 1 86 ? 74.692 10.368 15.358 1.00 22.07 82 TYR A C 1
ATOM 558 O O . TYR A 1 86 ? 73.730 10.869 14.790 1.00 22.84 82 TYR A O 1
ATOM 567 N N . GLY A 1 87 ? 75.421 11.028 16.244 1.00 22.25 83 GLY A N 1
ATOM 568 C CA . GLY A 1 87 ? 75.160 12.437 16.577 1.00 22.26 83 GLY A CA 1
ATOM 569 C C . GLY A 1 87 ? 73.927 12.687 17.425 1.00 22.04 83 GLY A C 1
ATOM 570 O O . GLY A 1 87 ? 73.571 13.842 17.659 1.00 21.42 83 GLY A O 1
ATOM 571 N N . ARG A 1 88 ? 73.272 11.613 17.889 1.00 21.46 84 ARG A N 1
ATOM 572 C CA . ARG A 1 88 ? 72.093 11.727 18.728 1.00 21.01 84 ARG A CA 1
ATOM 573 C C . ARG A 1 88 ? 71.794 10.421 19.449 1.00 18.77 84 ARG A C 1
ATOM 574 O O . ARG A 1 88 ? 72.211 9.356 19.009 1.00 18.12 84 ARG A O 1
ATOM 582 N N . VAL A 1 89 ? 71.027 10.535 20.527 1.00 17.07 85 VAL A N 1
ATOM 583 C CA . VAL A 1 89 ? 70.484 9.379 21.267 1.00 15.75 85 VAL A CA 1
ATOM 584 C C . VAL A 1 89 ? 69.071 9.731 21.707 1.00 15.39 85 VAL A C 1
ATOM 585 O O . VAL A 1 89 ? 68.853 10.755 22.360 1.00 14.45 85 VAL A O 1
ATOM 589 N N . ASP A 1 90 ? 68.115 8.864 21.361 1.00 15.53 86 ASP A N 1
ATOM 590 C CA . ASP A 1 90 ? 66.705 9.024 21.734 1.00 15.53 86 ASP A CA 1
ATOM 591 C C . ASP A 1 90 ? 66.287 8.179 22.939 1.00 14.48 86 ASP A C 1
ATOM 592 O O . ASP A 1 90 ? 65.391 8.570 23.684 1.00 14.06 86 ASP A O 1
ATOM 597 N N . VAL A 1 91 ? 66.940 7.039 23.116 1.00 14.00 87 VAL A N 1
ATOM 598 C CA . VAL A 1 91 ? 66.579 6.063 24.131 1.00 13.67 87 VAL A CA 1
ATOM 599 C C . VAL A 1 91 ? 67.829 5.451 24.734 1.00 13.42 87 VAL A C 1
ATOM 600 O O . VAL A 1 91 ? 68.742 5.051 24.022 1.00 14.35 87 VAL A O 1
ATOM 604 N N . VAL A 1 92 ? 67.872 5.350 26.053 1.00 13.31 88 VAL A N 1
ATOM 605 C CA . VAL A 1 92 ? 68.889 4.537 26.735 1.00 13.27 88 VAL A CA 1
ATOM 606 C C . VAL A 1 92 ? 68.182 3.429 27.513 1.00 13.45 88 VAL A C 1
ATOM 607 O O . VAL A 1 92 ? 67.279 3.700 28.311 1.00 13.34 88 VAL A O 1
ATOM 611 N N . ILE A 1 93 ? 68.585 2.187 27.261 1.00 14.17 89 ILE A N 1
ATOM 612 C CA . ILE A 1 93 ? 68.030 1.013 27.953 1.00 14.41 89 ILE A CA 1
ATOM 613 C C . ILE A 1 93 ? 69.146 0.350 28.758 1.00 14.76 89 ILE A C 1
ATOM 614 O O . ILE A 1 93 ? 70.157 -0.096 28.197 1.00 14.91 89 ILE A O 1
ATOM 619 N N . ASN A 1 94 ? 68.965 0.279 30.072 1.00 14.63 90 ASN A N 1
ATOM 620 C CA . ASN A 1 94 ? 69.907 -0.410 30.929 1.00 15.95 90 ASN A CA 1
ATOM 621 C C . ASN A 1 94 ? 69.359 -1.820 31.152 1.00 17.25 90 ASN A C 1
ATOM 622 O O . ASN A 1 94 ? 68.396 -2.019 31.909 1.00 15.41 90 ASN A O 1
ATOM 627 N N . ASN A 1 95 ? 69.943 -2.787 30.458 1.00 19.89 91 ASN A N 1
ATOM 628 C CA . ASN A 1 95 ? 69.414 -4.152 30.518 1.00 23.23 91 ASN A CA 1
ATOM 629 C C . ASN A 1 95 ? 70.025 -4.847 31.697 1.00 26.97 91 ASN A C 1
ATOM 630 O O . ASN A 1 95 ? 71.205 -4.616 32.005 1.00 30.21 91 ASN A O 1
ATOM 635 N N . ALA A 1 96 ? 69.216 -5.695 32.355 1.00 32.82 92 ALA A N 1
ATOM 636 C CA . ALA A 1 96 ? 69.639 -6.411 33.572 1.00 35.37 92 ALA A CA 1
ATOM 637 C C . ALA A 1 96 ? 70.455 -7.630 33.147 1.00 40.12 92 ALA A C 1
ATOM 638 O O . ALA A 1 96 ? 69.883 -8.649 32.759 1.00 42.36 92 ALA A O 1
ATOM 640 N N . PHE A 1 97 ? 71.779 -7.523 33.196 1.00 41.23 93 PHE A N 1
ATOM 641 C CA . PHE A 1 97 ? 72.644 -8.618 32.724 1.00 45.13 93 PHE A CA 1
ATOM 642 C C . PHE A 1 97 ? 73.133 -9.504 33.881 1.00 47.49 93 PHE A C 1
ATOM 643 O O . PHE A 1 97 ? 73.075 -10.734 33.785 1.00 50.95 93 PHE A O 1
ATOM 645 N N . ARG A 1 98 ? 73.600 -8.876 34.965 1.00 49.21 94 ARG A N 1
ATOM 646 C CA . ARG A 1 98 ? 74.246 -9.585 36.080 1.00 48.35 94 ARG A CA 1
ATOM 647 C C . ARG A 1 98 ? 73.421 -10.794 36.566 1.00 48.20 94 ARG A C 1
ATOM 648 O O . ARG A 1 98 ? 72.202 -10.694 36.769 1.00 46.72 94 ARG A O 1
ATOM 650 N N . VAL A 1 99 ? 74.098 -11.934 36.729 1.00 48.20 95 VAL A N 1
ATOM 651 C CA . VAL A 1 99 ? 73.451 -13.189 37.129 1.00 44.49 95 VAL A CA 1
ATOM 652 C C . VAL A 1 99 ? 73.373 -13.254 38.658 1.00 41.59 95 VAL A C 1
ATOM 653 O O . VAL A 1 99 ? 74.400 -13.226 39.326 1.00 41.17 95 VAL A O 1
ATOM 655 N N . PRO A 1 100 ? 72.154 -13.316 39.215 1.00 37.77 96 PRO A N 1
ATOM 656 C CA . PRO A 1 100 ? 72.027 -13.350 40.664 1.00 38.38 96 PRO A CA 1
ATOM 657 C C . PRO A 1 100 ? 72.405 -14.708 41.249 1.00 38.93 96 PRO A C 1
ATOM 658 O O . PRO A 1 100 ? 72.120 -15.744 40.630 1.00 41.10 96 PRO A O 1
ATOM 662 N N . SER A 1 101 ? 73.044 -14.699 42.412 1.00 37.59 97 SER A N 1
ATOM 663 C CA . SER A 1 101 ? 73.227 -15.922 43.188 1.00 39.11 97 SER A CA 1
ATOM 664 C C . SER A 1 101 ? 72.208 -16.000 44.336 1.00 34.67 97 SER A C 1
ATOM 665 O O . SER A 1 101 ? 72.136 -15.116 45.174 1.00 34.65 97 SER A O 1
ATOM 668 N N . MET A 1 102 ? 71.385 -17.040 44.334 1.00 30.84 98 MET A N 1
ATOM 669 C CA . MET A 1 102 ? 70.497 -17.313 45.438 1.00 28.51 98 MET A CA 1
ATOM 670 C C . MET A 1 102 ? 71.308 -17.670 46.704 1.00 24.31 98 MET A C 1
ATOM 671 O O . MET A 1 102 ? 71.737 -18.777 46.794 1.00 24.06 98 MET A O 1
ATOM 676 N N . LYS A 1 103 ? 71.595 -16.734 47.613 1.00 22.63 99 LYS A N 1
ATOM 677 C CA . LYS A 1 103 ? 72.199 -17.060 48.929 1.00 21.11 99 LYS A CA 1
ATOM 678 C C . LYS A 1 103 ? 71.479 -16.223 50.008 1.00 17.95 99 LYS A C 1
ATOM 679 O O . LYS A 1 103 ? 71.148 -15.054 49.774 1.00 15.93 99 LYS A O 1
ATOM 685 N N . PRO A 1 104 ? 71.226 -16.820 51.190 1.00 16.38 100 PRO A N 1
ATOM 686 C CA . PRO A 1 104 ? 70.764 -15.983 52.301 1.00 15.65 100 PRO A CA 1
ATOM 687 C C . PRO A 1 104 ? 71.795 -14.915 52.598 1.00 14.44 100 PRO A C 1
ATOM 688 O O . PRO A 1 104 ? 72.983 -15.088 52.300 1.00 14.19 100 PRO A O 1
ATOM 692 N N . PHE A 1 105 ? 71.362 -13.809 53.179 1.00 13.72 101 PHE A N 1
ATOM 693 C CA . PHE A 1 105 ? 72.307 -12.762 53.499 1.00 13.72 101 PHE A CA 1
ATOM 694 C C . PHE A 1 105 ? 73.449 -13.299 54.349 1.00 13.75 101 PHE A C 1
ATOM 695 O O . PHE A 1 105 ? 74.600 -12.918 54.156 1.00 14.19 101 PHE A O 1
ATOM 703 N N . ALA A 1 106 ? 73.142 -14.213 55.255 1.00 14.16 102 ALA A N 1
ATOM 704 C CA . ALA A 1 106 ? 74.162 -14.757 56.187 1.00 15.00 102 ALA A CA 1
ATOM 705 C C . ALA A 1 106 ? 75.357 -15.366 55.457 1.00 15.54 102 ALA A C 1
ATOM 706 O O . ALA A 1 106 ? 76.467 -15.424 55.996 1.00 16.14 102 ALA A O 1
ATOM 708 N N . ASN A 1 107 ? 75.127 -15.836 54.232 1.00 15.35 103 ASN A N 1
ATOM 709 C CA . ASN A 1 107 ? 76.184 -16.476 53.457 1.00 15.80 103 ASN A CA 1
ATOM 710 C C . ASN A 1 107 ? 76.627 -15.699 52.228 1.00 16.16 103 ASN A C 1
ATOM 711 O O . ASN A 1 107 ? 77.369 -16.218 51.392 1.00 16.72 103 ASN A O 1
ATOM 716 N N . THR A 1 108 ? 76.201 -14.447 52.144 1.00 15.96 104 THR A N 1
ATOM 717 C CA . THR A 1 108 ? 76.536 -13.586 51.033 1.00 15.87 104 THR A CA 1
ATOM 718 C C . THR A 1 108 ? 77.712 -12.699 51.429 1.00 16.19 104 THR A C 1
ATOM 719 O O . THR A 1 108 ? 77.673 -12.045 52.472 1.00 16.38 104 THR A O 1
ATOM 723 N N . THR A 1 109 ? 78.756 -12.654 50.607 1.00 16.41 105 THR A N 1
ATOM 724 C CA . THR A 1 109 ? 79.889 -11.795 50.914 1.00 17.56 105 THR A CA 1
ATOM 725 C C . THR A 1 109 ? 79.565 -10.313 50.666 1.00 17.99 105 THR A C 1
ATOM 726 O O . THR A 1 109 ? 78.835 -9.979 49.733 1.00 17.83 105 THR A O 1
ATOM 730 N N . PHE A 1 110 ? 80.121 -9.435 51.490 1.00 19.02 106 PHE A N 1
ATOM 731 C CA . PHE A 1 110 ? 79.908 -8.001 51.299 1.00 20.37 106 PHE A CA 1
ATOM 732 C C . PHE A 1 110 ? 80.484 -7.553 49.940 1.00 20.59 106 PHE A C 1
ATOM 733 O O . PHE A 1 110 ? 79.893 -6.738 49.251 1.00 19.11 106 PHE A O 1
ATOM 741 N N . GLU A 1 111 ? 81.627 -8.108 49.563 1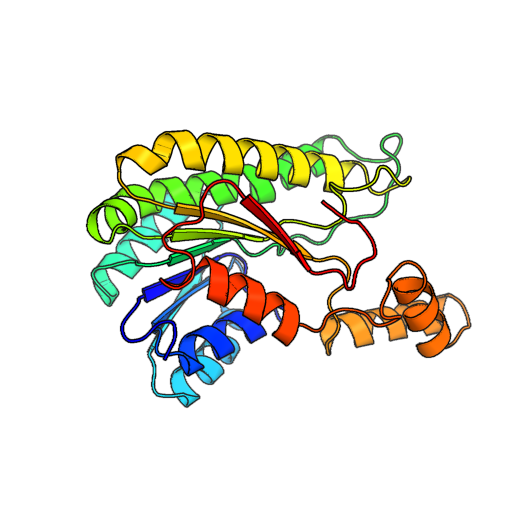.00 21.54 107 GLU A N 1
ATOM 742 C CA . GLU A 1 111 ? 82.224 -7.831 48.257 1.00 23.39 107 GLU A CA 1
ATOM 743 C C . GLU A 1 111 ? 81.237 -8.107 47.115 1.00 21.72 107 GLU A C 1
ATOM 744 O O . GLU A 1 111 ? 81.126 -7.302 46.186 1.00 20.57 107 GLU A O 1
ATOM 750 N N . HIS A 1 112 ? 80.504 -9.221 47.184 1.00 20.47 108 HIS A N 1
ATOM 751 C CA . HIS A 1 112 ? 79.510 -9.540 46.146 1.00 20.14 108 HIS A CA 1
ATOM 752 C C . HIS A 1 112 ? 78.430 -8.488 46.044 1.00 18.89 108 HIS A C 1
ATOM 753 O O . HIS A 1 112 ? 78.022 -8.099 44.945 1.00 17.88 108 HIS A O 1
ATOM 760 N N . MET A 1 113 ? 77.913 -8.062 47.195 1.00 17.64 109 MET A N 1
ATOM 761 C CA . MET A 1 113 ? 76.846 -7.072 47.214 1.00 17.26 109 MET A CA 1
ATOM 762 C C . MET A 1 113 ? 77.354 -5.706 46.730 1.00 17.18 109 MET A C 1
ATOM 763 O O . MET A 1 113 ? 76.641 -5.006 45.995 1.00 16.62 109 MET A O 1
ATOM 768 N N . ARG A 1 114 ? 78.569 -5.324 47.125 1.00 17.56 110 ARG A N 1
ATOM 769 C CA . ARG A 1 114 ? 79.170 -4.070 46.599 1.00 18.22 110 ARG A CA 1
ATOM 770 C C . ARG A 1 114 ? 79.295 -4.127 45.083 1.00 18.82 110 ARG A C 1
ATOM 771 O O . ARG A 1 114 ? 79.000 -3.146 44.414 1.00 18.34 110 ARG A O 1
ATOM 779 N N . ASP A 1 115 ? 79.742 -5.270 44.551 1.00 19.69 111 ASP A N 1
ATOM 780 C CA . ASP A 1 115 ? 79.875 -5.462 43.104 1.00 21.00 111 ASP A CA 1
ATOM 781 C C . ASP A 1 115 ? 78.512 -5.429 42.407 1.00 19.68 111 ASP A C 1
ATOM 782 O O . ASP A 1 115 ? 78.398 -4.858 41.319 1.00 19.24 111 ASP A O 1
ATOM 787 N N . ALA A 1 116 ? 77.486 -6.029 43.018 1.00 18.61 112 ALA A N 1
ATOM 788 C CA . ALA A 1 116 ? 76.121 -6.006 42.447 1.00 18.29 112 ALA A CA 1
ATOM 789 C C . ALA A 1 116 ? 75.585 -4.553 42.326 1.00 17.47 112 ALA A C 1
ATOM 790 O O . ALA A 1 116 ? 75.045 -4.147 41.286 1.00 17.63 112 ALA A O 1
ATOM 792 N N . ILE A 1 117 ? 75.756 -3.787 43.388 1.00 16.55 113 ILE A N 1
ATOM 793 C CA . ILE A 1 117 ? 75.396 -2.365 43.409 1.00 16.42 113 ILE A CA 1
ATOM 794 C C . ILE A 1 117 ? 76.218 -1.583 42.367 1.00 16.27 113 ILE A C 1
ATOM 795 O O . ILE A 1 117 ? 75.680 -0.794 41.595 1.00 14.61 113 ILE A O 1
ATOM 800 N N . GLU A 1 118 ? 77.512 -1.866 42.301 1.00 16.85 114 GLU A N 1
ATOM 801 C CA . GLU A 1 118 ? 78.371 -1.200 41.325 1.00 18.02 114 GLU A CA 1
ATOM 802 C C . GLU A 1 118 ? 77.890 -1.339 39.891 1.00 18.03 114 GLU A C 1
ATOM 803 O O . GLU A 1 118 ? 77.887 -0.354 39.141 1.00 17.40 114 GLU A O 1
ATOM 809 N N . LEU A 1 119 ? 77.474 -2.547 39.510 1.00 17.75 115 LEU A N 1
ATOM 810 C CA . LEU A 1 119 ? 77.041 -2.810 38.161 1.00 19.38 115 LEU A CA 1
ATOM 811 C C . LEU A 1 119 ? 75.595 -2.352 37.941 1.00 18.17 115 LEU A C 1
ATOM 812 O O . LEU A 1 119 ? 75.321 -1.574 37.041 1.00 17.97 115 LEU A O 1
ATOM 817 N N . THR A 1 120 ? 74.694 -2.823 38.794 1.00 17.06 116 THR A N 1
ATOM 818 C CA . THR A 1 120 ? 73.251 -2.632 38.635 1.00 16.20 116 THR A CA 1
ATOM 819 C C . THR A 1 120 ? 72.790 -1.185 38.893 1.00 15.74 116 THR A C 1
ATOM 820 O O . THR A 1 120 ? 71.859 -0.686 38.241 1.00 15.02 116 THR A O 1
ATOM 824 N N . VAL A 1 121 ? 73.426 -0.533 39.848 1.00 15.02 117 VAL A N 1
ATOM 825 C CA . VAL A 1 121 ? 73.006 0.806 40.251 1.00 15.22 117 VAL A CA 1
ATOM 826 C C . VAL A 1 121 ? 73.953 1.860 39.655 1.00 14.74 117 VAL A C 1
ATOM 827 O O . VAL A 1 121 ? 73.545 2.701 38.838 1.00 13.70 117 VAL A O 1
ATOM 831 N N . PHE A 1 122 ? 75.206 1.829 40.066 1.00 15.04 118 PHE A N 1
ATOM 832 C CA . PHE A 1 122 ? 76.133 2.887 39.654 1.00 15.96 118 PHE A CA 1
ATOM 833 C C . PHE A 1 122 ? 76.469 2.848 38.185 1.00 16.16 118 PHE A C 1
ATOM 834 O O . PHE A 1 122 ? 76.634 3.899 37.564 1.00 15.65 118 PHE A O 1
ATOM 842 N N . GLY A 1 123 ? 76.547 1.642 37.619 1.00 16.04 119 GLY A N 1
ATOM 843 C CA . GLY A 1 123 ? 76.720 1.479 36.179 1.00 16.57 119 GLY A CA 1
ATOM 844 C C . GLY A 1 123 ? 75.601 2.111 35.370 1.00 15.93 119 GLY A C 1
ATOM 845 O O . GLY A 1 123 ? 75.858 2.858 34.414 1.00 15.98 119 GLY A O 1
ATOM 846 N N . ALA A 1 124 ? 74.364 1.816 35.749 1.00 15.09 120 ALA A N 1
ATOM 847 C CA . ALA A 1 124 ? 73.202 2.403 35.102 1.00 15.04 120 ALA A CA 1
ATOM 848 C C . ALA A 1 124 ? 73.220 3.922 35.257 1.00 14.80 120 ALA A C 1
ATOM 849 O O . ALA A 1 124 ? 72.943 4.647 34.285 1.00 14.12 120 ALA A O 1
ATOM 851 N N . LEU A 1 125 ? 73.577 4.413 36.447 1.00 14.69 121 LEU A N 1
ATOM 852 C CA . LEU A 1 125 ? 73.616 5.881 36.675 1.00 14.99 121 LEU A CA 1
ATOM 853 C C . LEU A 1 125 ? 74.679 6.518 35.767 1.00 15.98 121 LEU A C 1
ATOM 854 O O . LEU A 1 125 ? 74.436 7.542 35.117 1.00 15.33 121 LEU A O 1
ATOM 859 N N . ARG A 1 126 ? 75.859 5.909 35.727 1.00 16.74 122 ARG A N 1
ATOM 860 C CA . ARG A 1 126 ? 76.949 6.404 34.877 1.00 18.88 122 ARG A CA 1
ATOM 861 C C . ARG A 1 126 ? 76.513 6.527 33.420 1.00 18.33 122 ARG A C 1
ATOM 862 O O . ARG A 1 126 ? 76.769 7.549 32.772 1.00 17.94 122 ARG A O 1
ATOM 870 N N . LEU A 1 127 ? 75.833 5.509 32.913 1.00 18.18 123 LEU A N 1
ATOM 871 C CA . LEU A 1 127 ? 75.273 5.541 31.554 1.00 18.83 123 LEU A CA 1
ATOM 872 C C . LEU A 1 127 ? 74.287 6.658 31.333 1.00 16.57 123 LEU A C 1
ATOM 873 O O . LEU A 1 127 ? 74.357 7.368 30.337 1.00 16.10 123 LEU A O 1
ATOM 878 N N . ILE A 1 128 ? 73.326 6.764 32.243 1.00 14.95 124 ILE A N 1
ATOM 879 C CA . ILE A 1 128 ? 72.281 7.766 32.154 1.00 14.38 124 ILE A CA 1
ATOM 880 C C . ILE A 1 128 ? 72.905 9.153 32.178 1.00 13.99 124 ILE A C 1
ATOM 881 O O . ILE A 1 128 ? 72.522 10.003 31.380 1.00 14.26 124 ILE A O 1
ATOM 886 N N . GLN A 1 129 ? 73.858 9.375 33.079 1.00 13.67 125 GLN A N 1
ATOM 887 C CA . GLN A 1 129 ? 74.512 10.672 33.189 1.00 13.74 125 GLN A CA 1
ATOM 888 C C . GLN A 1 129 ? 75.330 10.998 31.944 1.00 13.86 125 GLN A C 1
ATOM 889 O O . GLN A 1 129 ? 75.266 12.132 31.426 1.00 13.42 125 GLN A O 1
ATOM 895 N N . GLY A 1 130 ? 76.080 10.005 31.447 1.00 13.36 126 GLY A N 1
ATOM 896 C CA . GLY A 1 130 ? 76.861 10.159 30.232 1.00 13.73 126 GLY A CA 1
ATOM 897 C C . GLY A 1 130 ? 76.031 10.586 29.039 1.00 13.95 126 GLY A C 1
ATOM 898 O O . GLY A 1 130 ? 76.459 11.419 28.234 1.00 13.96 126 GLY A O 1
ATOM 899 N N . PHE A 1 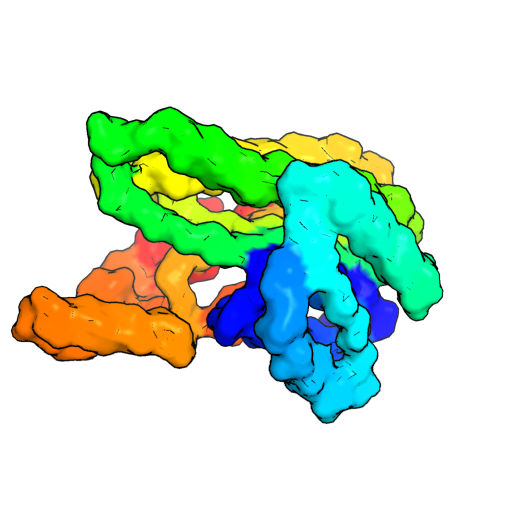131 ? 74.841 10.013 28.932 1.00 13.54 127 PHE A N 1
ATOM 900 C CA . PHE A 1 131 ? 73.925 10.342 27.852 1.00 14.03 127 PHE A CA 1
ATOM 901 C C . PHE A 1 131 ? 72.888 11.413 28.177 1.00 13.06 127 PHE A C 1
ATOM 902 O O . PHE A 1 131 ? 72.006 11.668 27.376 1.00 13.34 127 PHE A O 1
ATOM 910 N N . THR A 1 132 ? 73.010 12.080 29.321 1.00 13.13 128 THR A N 1
ATOM 911 C CA . THR A 1 132 ? 72.050 13.130 29.651 1.00 12.93 128 THR A CA 1
ATOM 912 C C . THR A 1 132 ? 72.082 14.273 28.630 1.00 13.06 128 THR A C 1
ATOM 913 O O . THR A 1 132 ? 71.012 14.727 28.197 1.00 13.12 128 THR A O 1
ATOM 917 N N . PRO A 1 133 ? 73.287 14.719 28.201 1.00 13.22 129 PRO A N 1
ATOM 918 C CA . PRO A 1 133 ? 73.280 15.781 27.223 1.00 13.53 129 PRO A CA 1
ATOM 919 C C . PRO A 1 133 ? 72.555 15.418 25.917 1.00 13.47 129 PRO A C 1
ATOM 920 O O . PRO A 1 133 ? 71.776 16.228 25.377 1.00 13.43 129 PRO A O 1
ATOM 924 N N . ALA A 1 134 ? 72.774 14.201 25.443 1.00 13.37 130 ALA A N 1
ATOM 925 C CA . ALA A 1 134 ? 72.086 13.708 24.261 1.00 13.60 130 ALA A CA 1
ATOM 926 C C . ALA A 1 134 ? 70.584 13.607 24.480 1.00 13.13 130 ALA A C 1
ATOM 927 O O . ALA A 1 134 ? 69.813 14.088 23.664 1.00 13.91 130 ALA A O 1
ATOM 929 N N . LEU A 1 135 ? 70.170 13.029 25.599 1.00 13.04 131 LEU A N 1
ATOM 930 C CA . LEU A 1 135 ? 68.749 12.896 25.923 1.00 12.96 131 LEU A CA 1
ATOM 931 C C . LEU A 1 135 ? 68.045 14.216 26.159 1.00 13.28 131 LEU A C 1
ATOM 932 O O . LEU A 1 135 ? 66.848 14.322 25.864 1.00 13.03 131 LEU A O 1
ATOM 937 N N . GLU A 1 136 ? 68.768 15.235 26.640 1.00 14.35 132 GLU A N 1
ATOM 938 C CA . GLU A 1 136 ? 68.184 16.572 26.798 1.00 15.74 132 GLU A CA 1
ATOM 939 C C . GLU A 1 136 ? 67.771 17.114 25.442 1.00 15.84 132 GLU A C 1
ATOM 940 O O . GLU A 1 136 ? 66.684 17.685 25.307 1.00 16.29 132 GLU A O 1
ATOM 946 N N . GLU A 1 137 ? 68.630 16.934 24.445 1.00 15.32 133 GLU A N 1
ATOM 947 C CA . GLU A 1 137 ? 68.375 17.489 23.121 1.00 15.99 133 GLU A CA 1
ATOM 948 C C . GLU A 1 137 ? 67.218 16.748 22.436 1.00 15.67 133 GLU A C 1
ATOM 949 O O . GLU A 1 137 ? 66.400 17.350 21.737 1.00 15.44 133 GLU A O 1
ATOM 955 N N . SER A 1 138 ? 67.175 15.435 22.606 1.00 14.94 134 SER A N 1
ATOM 956 C CA . SER A 1 138 ? 66.129 14.645 21.975 1.00 14.76 134 SER A CA 1
ATOM 957 C C . SER A 1 138 ? 64.805 14.609 22.786 1.00 15.21 134 SER A C 1
ATOM 958 O O . SER A 1 138 ? 63.815 14.072 22.303 1.00 15.19 134 SER A O 1
ATOM 961 N N . LYS A 1 139 ? 64.799 15.132 24.015 1.00 14.13 135 LYS A N 1
ATOM 962 C CA . LYS A 1 139 ? 63.697 14.887 24.954 1.00 14.20 135 LYS A CA 1
ATOM 963 C C . LYS A 1 139 ? 63.398 13.387 24.993 1.00 14.14 135 LYS A C 1
ATOM 964 O O . LYS A 1 139 ? 62.252 12.932 24.802 1.00 14.04 135 LYS A O 1
ATOM 966 N N . GLY A 1 140 ? 64.449 12.631 25.262 1.00 13.50 136 GLY A N 1
ATOM 967 C CA . GLY A 1 140 ? 64.435 11.185 25.132 1.00 13.33 136 GLY A CA 1
ATOM 968 C C . GLY A 1 140 ? 63.928 10.443 26.350 1.00 12.53 136 GLY A C 1
ATOM 969 O O . GLY A 1 140 ? 63.271 11.006 27.222 1.00 12.62 136 GLY A O 1
ATOM 970 N N . ALA A 1 141 ? 64.194 9.151 26.359 1.00 12.58 137 ALA A N 1
ATOM 971 C CA . ALA A 1 141 ? 63.646 8.250 27.333 1.00 12.34 137 ALA A CA 1
ATOM 972 C C . ALA A 1 141 ? 64.690 7.254 27.803 1.00 12.29 137 ALA A C 1
ATOM 973 O O . ALA A 1 141 ? 65.531 6.780 27.028 1.00 13.06 137 ALA A O 1
ATOM 975 N N . VAL A 1 142 ? 64.598 6.924 29.083 1.00 12.07 138 VAL A N 1
ATOM 976 C CA . VAL A 1 142 ? 65.398 5.914 29.706 1.00 11.65 138 VAL A CA 1
ATOM 977 C C . VAL A 1 142 ? 64.455 4.803 30.144 1.00 11.67 138 VAL A C 1
ATOM 978 O O . VAL A 1 142 ? 63.416 5.088 30.712 1.00 12.01 138 VAL A O 1
ATOM 982 N N . VAL A 1 143 ? 64.817 3.561 29.844 1.00 11.85 139 VAL A N 1
ATOM 983 C CA . VAL A 1 143 ? 64.150 2.387 30.423 1.00 11.89 139 VAL A CA 1
ATOM 984 C C . VAL A 1 143 ? 65.181 1.553 31.149 1.00 12.05 139 VAL A C 1
ATOM 985 O O . VAL A 1 143 ? 66.115 1.019 30.531 1.00 12.33 139 VAL A O 1
ATOM 989 N N . ASN A 1 144 ? 64.987 1.408 32.454 1.00 11.93 140 ASN A N 1
ATOM 990 C CA . ASN A 1 144 ? 65.811 0.539 33.258 1.00 12.45 140 ASN A CA 1
ATOM 991 C C . ASN A 1 144 ? 65.101 -0.790 33.467 1.00 12.86 140 ASN A C 1
ATOM 992 O O . ASN A 1 144 ? 63.990 -0.815 33.987 1.00 13.06 140 ASN A O 1
ATOM 997 N N . VAL A 1 145 ? 65.736 -1.877 33.036 1.00 13.04 141 VAL A N 1
ATOM 998 C CA . VAL A 1 145 ? 65.198 -3.211 33.251 1.00 13.09 141 VAL A CA 1
ATOM 999 C C . VAL A 1 145 ? 65.501 -3.593 34.679 1.00 13.51 141 VAL A C 1
ATOM 1000 O O . VAL A 1 145 ? 66.675 -3.694 35.094 1.00 14.30 141 VAL A O 1
ATOM 1004 N N . ASN A 1 146 ? 64.434 -3.754 35.454 1.00 12.42 142 ASN A N 1
ATOM 1005 C CA . ASN A 1 146 ? 64.544 -4.115 36.853 1.00 12.31 142 ASN A CA 1
ATOM 1006 C C . ASN A 1 146 ? 64.107 -5.596 37.017 1.00 12.62 142 ASN A C 1
ATOM 1007 O O . ASN A 1 146 ? 64.478 -6.447 36.188 1.00 13.09 142 ASN A O 1
ATOM 1012 N N . SER A 1 147 ? 63.373 -5.930 38.067 1.00 12.85 143 SER A N 1
ATOM 1013 C CA . SER A 1 147 ? 63.059 -7.329 38.356 1.00 12.60 143 SER A CA 1
ATOM 1014 C C . SER A 1 147 ? 61.881 -7.465 39.299 1.00 12.51 143 SER A C 1
ATOM 1015 O O . SER A 1 147 ? 61.695 -6.663 40.206 1.00 11.74 143 SER A O 1
ATOM 1018 N N . MET A 1 148 ? 61.092 -8.511 39.066 1.00 12.15 144 MET A N 1
ATOM 1019 C CA . MET A 1 148 ? 60.020 -8.947 39.981 1.00 12.38 144 MET A CA 1
ATOM 1020 C C . MET A 1 148 ? 60.450 -9.115 41.425 1.00 12.41 144 MET A C 1
ATOM 1021 O O . MET A 1 148 ? 59.629 -9.057 42.317 1.00 12.56 144 MET A O 1
ATOM 1026 N N . VAL A 1 149 ? 61.728 -9.388 41.661 1.00 12.89 145 VAL A N 1
ATOM 1027 C CA A VAL A 1 149 ? 62.262 -9.575 43.002 0.50 13.16 145 VAL A CA 1
ATOM 1028 C CA B VAL A 1 149 ? 62.196 -9.600 43.029 0.50 13.10 145 VAL A CA 1
ATOM 1029 C C . VAL A 1 149 ? 61.920 -8.409 43.937 1.00 12.94 145 VAL A C 1
ATOM 1030 O O . VAL A 1 149 ? 61.842 -8.576 45.131 1.00 12.82 145 VAL A O 1
ATOM 1037 N N . VAL A 1 150 ? 61.723 -7.210 43.381 1.00 12.83 146 VAL A N 1
ATOM 1038 C CA . VAL A 1 150 ? 61.385 -6.084 44.248 1.00 12.79 146 VAL A CA 1
ATOM 1039 C C . VAL A 1 150 ? 59.964 -6.192 44.832 1.00 13.21 146 VAL A C 1
ATOM 1040 O O . VAL A 1 150 ? 59.613 -5.468 45.762 1.00 12.68 146 VAL A O 1
ATOM 1044 N N . ARG A 1 151 ? 59.152 -7.097 44.279 1.00 12.99 147 ARG A N 1
ATOM 1045 C CA . ARG A 1 151 ? 57.754 -7.262 44.697 1.00 12.74 147 ARG A CA 1
ATOM 1046 C C . ARG A 1 151 ? 57.563 -8.298 45.802 1.00 12.55 147 ARG A C 1
ATOM 1047 O O . ARG A 1 151 ? 56.444 -8.465 46.292 1.00 12.54 147 ARG A O 1
ATOM 1055 N N . HIS A 1 152 ? 58.634 -8.994 46.186 1.00 12.20 148 HIS A N 1
ATOM 1056 C CA . HIS A 1 152 ? 58.564 -9.993 47.256 1.00 12.57 148 HIS A CA 1
ATOM 1057 C C . HIS A 1 152 ? 59.790 -9.971 48.126 1.00 12.55 148 HIS A C 1
ATOM 1058 O O . HIS A 1 152 ? 60.693 -9.164 47.906 1.00 12.08 148 HIS A O 1
ATOM 1065 N N . SER A 1 153 ? 59.816 -10.840 49.142 1.00 12.89 149 SER A N 1
ATOM 1066 C CA A SER A 1 153 ? 60.929 -10.877 50.088 0.50 13.14 149 SER A CA 1
ATOM 1067 C CA B SER A 1 153 ? 60.915 -10.881 50.107 0.50 13.35 149 SER A CA 1
ATOM 1068 C C . SER A 1 153 ? 61.398 -12.307 50.333 1.00 13.89 149 SER A C 1
ATOM 1069 O O . SER A 1 153 ? 61.826 -12.668 51.441 1.00 14.37 149 SER A O 1
ATOM 1074 N N . GLN A 1 154 ? 61.350 -13.125 49.281 1.00 14.12 150 GLN A N 1
ATOM 1075 C CA . GLN A 1 154 ? 61.631 -14.543 49.424 1.00 15.06 150 GLN A CA 1
ATOM 1076 C C . GLN A 1 154 ? 63.075 -14.770 49.839 1.00 14.20 150 GLN A C 1
ATOM 1077 O O . GLN A 1 154 ? 64.002 -14.022 49.472 1.00 13.15 150 GLN A O 1
ATOM 1083 N N . ALA A 1 155 ? 63.260 -15.821 50.628 1.00 14.21 151 ALA A N 1
ATOM 1084 C CA . ALA A 1 155 ? 64.579 -16.152 51.118 1.00 14.41 151 ALA A CA 1
ATOM 1085 C C . ALA A 1 155 ? 65.518 -16.400 49.943 1.00 14.54 151 ALA A C 1
ATOM 1086 O O . ALA A 1 155 ? 65.091 -16.895 48.891 1.00 14.13 151 ALA A O 1
ATOM 1088 N N . LYS A 1 156 ? 66.765 -15.997 50.125 1.00 14.50 152 LYS A N 1
ATOM 1089 C CA . LYS A 1 156 ? 67.867 -16.167 49.195 1.00 15.20 152 LYS A CA 1
ATOM 1090 C C . LYS A 1 156 ? 67.915 -15.159 48.042 1.00 15.37 152 LYS A C 1
ATOM 1091 O O . LYS A 1 156 ? 68.903 -15.134 47.322 1.00 15.09 152 LYS A O 1
ATOM 1097 N N . TYR A 1 157 ? 66.874 -14.339 47.891 1.00 15.95 153 TYR A N 1
ATOM 1098 C CA . TYR A 1 157 ? 66.871 -13.303 46.873 1.00 16.57 153 TYR A CA 1
ATOM 1099 C C . TYR A 1 157 ? 67.382 -11.953 47.384 1.00 16.05 153 TYR A C 1
ATOM 1100 O O . TYR A 1 157 ? 67.263 -10.959 46.674 1.00 14.91 153 TYR A O 1
ATOM 1109 N N . GLY A 1 158 ? 67.942 -11.907 48.596 1.00 15.07 154 GLY A N 1
ATOM 1110 C CA . GLY A 1 158 ? 68.277 -10.641 49.244 1.00 14.40 154 GLY A CA 1
ATOM 1111 C C . GLY A 1 158 ? 69.249 -9.717 48.509 1.00 14.53 154 GLY A C 1
ATOM 1112 O O . GLY A 1 158 ? 68.965 -8.520 48.372 1.00 13.17 154 GLY A O 1
ATOM 1113 N N . ALA A 1 159 ? 70.394 -10.225 48.064 1.00 13.77 155 ALA A N 1
ATOM 1114 C CA . ALA A 1 159 ? 71.368 -9.347 47.415 1.00 14.43 155 ALA A CA 1
ATOM 1115 C C . ALA A 1 159 ? 70.765 -8.760 46.155 1.00 14.42 155 ALA A C 1
ATOM 1116 O O . ALA A 1 159 ? 70.947 -7.585 45.862 1.00 14.20 155 ALA A O 1
ATOM 1118 N N . TYR A 1 160 ? 70.030 -9.598 45.427 1.00 15.05 156 TYR A N 1
ATOM 1119 C CA . TYR A 1 160 ? 69.393 -9.205 44.171 1.00 15.90 156 TYR A CA 1
ATOM 1120 C C . TYR A 1 160 ? 68.279 -8.180 44.422 1.00 14.66 156 TYR A C 1
ATOM 1121 O O . TYR A 1 160 ? 68.224 -7.143 43.760 1.00 13.75 156 TYR A O 1
ATOM 1130 N N . LYS A 1 161 ? 67.412 -8.459 45.387 1.00 13.19 157 LYS A N 1
ATOM 1131 C CA . LYS A 1 161 ? 66.382 -7.486 45.775 1.00 13.33 157 LYS A CA 1
ATOM 1132 C C . LYS A 1 161 ? 66.979 -6.141 46.255 1.00 13.18 157 LYS A C 1
ATOM 1133 O O . LYS A 1 161 ? 66.447 -5.062 45.930 1.00 12.89 157 LYS A O 1
ATOM 1139 N N . MET A 1 162 ? 68.064 -6.211 47.014 1.00 13.03 158 MET A N 1
ATOM 1140 C CA . MET A 1 162 ? 68.693 -4.990 47.538 1.00 13.84 158 MET A CA 1
ATOM 1141 C C . MET A 1 162 ? 69.177 -4.088 46.406 1.00 13.38 158 MET A C 1
ATOM 1142 O O . MET A 1 162 ? 68.866 -2.894 46.383 1.00 13.70 158 MET A O 1
ATOM 1147 N N . ALA A 1 163 ? 69.923 -4.661 45.471 1.00 12.50 159 ALA A N 1
ATOM 1148 C CA . ALA A 1 163 ? 70.485 -3.897 44.353 1.00 12.54 159 ALA A CA 1
ATOM 1149 C C . ALA A 1 163 ? 69.379 -3.381 43.442 1.00 12.00 159 ALA A C 1
ATOM 1150 O O . ALA A 1 163 ? 69.386 -2.208 43.004 1.00 11.12 159 ALA A O 1
ATOM 1152 N N . LYS A 1 164 ? 68.441 -4.261 43.127 1.00 11.67 160 LYS A N 1
ATOM 1153 C CA . LYS A 1 164 ? 67.323 -3.868 42.270 1.00 12.33 160 LYS A CA 1
ATOM 1154 C C . LYS A 1 164 ? 66.435 -2.788 42.900 1.00 12.27 160 LYS A C 1
ATOM 1155 O O . LYS A 1 164 ? 65.923 -1.909 42.192 1.00 12.37 160 LYS A O 1
ATOM 1161 N N . SER A 1 165 ? 66.254 -2.863 44.209 1.00 12.09 161 SER A N 1
ATOM 1162 C CA . SER A 1 165 ? 65.481 -1.876 44.952 1.00 12.47 161 SER A CA 1
ATOM 1163 C C . SER A 1 165 ? 66.181 -0.524 44.966 1.00 11.94 161 SER A C 1
ATOM 1164 O O . SER A 1 165 ? 65.543 0.509 44.801 1.00 12.61 161 SER A O 1
ATOM 1167 N N . ALA A 1 166 ? 67.485 -0.532 45.163 1.00 11.58 162 ALA A N 1
ATOM 1168 C CA . ALA A 1 166 ? 68.266 0.700 45.093 1.00 11.61 162 ALA A CA 1
ATOM 1169 C C . ALA A 1 166 ? 68.132 1.300 43.672 1.00 11.55 162 ALA A C 1
ATOM 1170 O O . ALA A 1 166 ? 67.950 2.519 43.511 1.00 11.93 162 ALA A O 1
ATOM 1172 N N . LEU A 1 167 ? 68.177 0.441 42.648 1.00 11.42 163 LEU A N 1
ATOM 1173 C CA . LEU A 1 167 ? 68.015 0.881 41.262 1.00 11.37 163 LEU A CA 1
ATOM 1174 C C . LEU A 1 167 ? 66.637 1.495 41.013 1.00 11.19 163 LEU A C 1
ATOM 1175 O O . LEU A 1 167 ? 66.519 2.508 40.320 1.00 10.77 163 LEU A O 1
ATOM 1180 N N . LEU A 1 168 ? 65.590 0.863 41.543 1.00 10.48 164 LEU A N 1
ATOM 1181 C CA . LEU A 1 168 ? 64.214 1.356 41.384 1.00 10.57 164 LEU A CA 1
ATOM 1182 C C . LEU A 1 168 ? 64.056 2.736 42.032 1.00 10.59 164 LEU A C 1
ATOM 1183 O O . LEU A 1 168 ? 63.507 3.681 41.427 1.00 10.23 164 LEU A O 1
ATOM 1188 N N . ALA A 1 169 ? 64.589 2.861 43.239 1.00 10.50 165 ALA A N 1
ATOM 1189 C CA . ALA A 1 169 ? 64.540 4.121 43.970 1.00 11.20 165 ALA A CA 1
ATOM 1190 C C . ALA A 1 169 ? 65.273 5.222 43.155 1.00 10.95 165 ALA A C 1
ATOM 1191 O O . ALA A 1 169 ? 64.738 6.302 42.923 1.00 11.26 165 ALA A O 1
ATOM 1193 N N . MET A 1 170 ? 66.473 4.907 42.684 1.00 11.48 166 MET A N 1
ATOM 1194 C CA . MET A 1 170 ? 67.245 5.824 41.853 1.00 11.89 166 MET A CA 1
ATOM 1195 C C . MET A 1 170 ? 66.492 6.215 40.577 1.00 11.80 166 MET A C 1
ATOM 1196 O O . MET A 1 170 ? 66.521 7.401 40.154 1.00 11.60 166 MET A O 1
ATOM 1201 N N . SER A 1 171 ? 65.846 5.227 39.947 1.00 10.63 167 SER A N 1
ATOM 1202 C CA . SER A 1 171 ? 65.098 5.467 38.726 1.00 10.64 167 SER A CA 1
ATOM 1203 C C . SER A 1 171 ? 63.958 6.448 38.953 1.00 10.48 167 SER A C 1
ATOM 1204 O O . SER A 1 171 ? 63.639 7.288 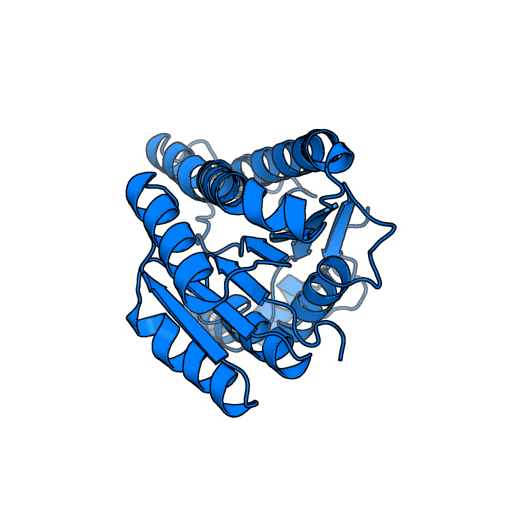38.093 1.00 9.97 167 SER A O 1
ATOM 1207 N N . GLN A 1 172 ? 63.321 6.316 40.100 1.00 10.26 168 GLN A N 1
ATOM 1208 C CA . GLN A 1 172 ? 62.227 7.179 40.472 1.00 11.14 168 GLN A CA 1
ATOM 1209 C C . GLN A 1 172 ? 62.690 8.631 40.710 1.00 10.84 168 GLN A C 1
ATOM 1210 O O . GLN A 1 172 ? 62.107 9.571 40.167 1.00 10.77 168 GLN A O 1
ATOM 1216 N N . THR A 1 173 ? 63.745 8.808 41.493 1.00 11.06 169 THR A N 1
ATOM 1217 C CA . THR A 1 173 ? 64.327 10.141 41.689 1.00 11.29 169 THR A CA 1
ATOM 1218 C C . THR A 1 173 ? 64.788 10.754 40.341 1.00 11.19 169 THR A C 1
ATOM 1219 O O . THR A 1 173 ? 64.599 11.962 40.094 1.00 10.85 169 THR A O 1
ATOM 1223 N N . LEU A 1 174 ? 65.357 9.916 39.470 1.00 11.31 170 LEU A N 1
ATOM 1224 C CA . LEU A 1 174 ? 65.828 10.390 38.168 1.00 11.57 170 LEU A CA 1
ATOM 1225 C C . LEU A 1 174 ? 64.678 10.883 37.314 1.00 11.41 170 LEU A C 1
ATOM 1226 O O . LEU A 1 174 ? 64.859 11.817 36.516 1.00 11.98 170 LEU A O 1
ATOM 1231 N N . ALA A 1 175 ? 63.501 10.262 37.432 1.00 11.01 171 ALA A N 1
ATOM 1232 C CA . ALA A 1 175 ? 62.338 10.764 36.708 1.00 11.00 171 ALA A CA 1
ATOM 1233 C C . ALA A 1 175 ? 62.043 12.211 37.158 1.00 11.36 171 ALA A C 1
ATOM 1234 O O . ALA A 1 175 ? 61.776 13.099 36.328 1.00 10.98 171 ALA A O 1
ATOM 1236 N N . THR A 1 176 ? 62.125 12.459 38.461 1.00 11.56 172 THR A N 1
ATOM 1237 C CA . THR A 1 176 ? 61.894 13.801 38.979 1.00 11.98 172 THR A CA 1
ATOM 1238 C C . THR A 1 176 ? 62.974 14.745 38.461 1.00 13.10 172 THR A C 1
ATOM 1239 O O . THR A 1 176 ? 62.657 15.835 37.933 1.00 12.94 172 THR A O 1
ATOM 1243 N N . GLU A 1 177 ? 64.229 14.336 38.618 1.00 13.21 173 GLU A N 1
ATOM 1244 C CA . GLU A 1 177 ? 65.354 15.216 38.343 1.00 13.98 173 GLU A CA 1
ATOM 1245 C C . GLU A 1 177 ? 65.583 15.490 36.861 1.00 14.50 173 GLU A C 1
ATOM 1246 O O . GLU A 1 177 ? 66.032 16.578 36.492 1.00 15.37 173 GLU A O 1
ATOM 1252 N N . LEU A 1 178 ? 65.315 14.523 36.006 1.00 13.74 174 LEU A N 1
ATOM 1253 C CA . LEU A 1 178 ? 65.505 14.703 34.594 1.00 14.06 174 LEU A CA 1
ATOM 1254 C C . LEU A 1 178 ? 64.219 15.160 33.889 1.00 14.37 174 LEU A C 1
ATOM 1255 O O . LEU A 1 178 ? 64.288 15.616 32.764 1.00 14.16 174 LEU A O 1
ATOM 1260 N N . GLY A 1 179 ? 63.066 15.058 34.564 1.00 15.01 175 GLY A N 1
ATOM 1261 C CA . GLY A 1 179 ? 61.785 15.468 33.992 1.00 15.75 175 GLY A CA 1
ATOM 1262 C C . GLY A 1 179 ? 61.724 16.943 33.582 1.00 17.52 175 GLY A C 1
ATOM 1263 O O . GLY A 1 179 ? 61.087 17.290 32.612 1.00 17.08 175 GLY A O 1
ATOM 1264 N N . GLU A 1 180 ? 62.417 17.811 34.288 1.00 20.35 176 GLU A N 1
ATOM 1265 C CA . GLU A 1 180 ? 62.415 19.215 33.873 1.00 24.38 176 GLU A CA 1
ATOM 1266 C C . GLU A 1 180 ? 63.156 19.469 32.566 1.00 23.73 176 GLU A C 1
ATOM 1267 O O . GLU A 1 180 ? 62.850 20.438 31.864 1.00 26.33 176 GLU A O 1
ATOM 1273 N N . LYS A 1 181 ? 64.044 18.557 32.194 1.00 20.83 177 LYS A N 1
ATOM 1274 C CA . LYS A 1 181 ? 64.661 18.584 30.874 1.00 21.20 177 LYS A CA 1
ATOM 1275 C C . LYS A 1 181 ? 63.843 17.849 29.801 1.00 19.05 177 LYS A C 1
ATOM 1276 O O . LYS A 1 181 ? 64.269 17.761 28.659 1.00 19.10 177 LYS A O 1
ATOM 1282 N N . GLY A 1 182 ? 62.680 17.325 30.179 1.00 17.33 178 GLY A N 1
ATOM 1283 C CA . GLY A 1 182 ? 61.799 16.620 29.269 1.00 16.54 178 GLY A CA 1
ATOM 1284 C C . GLY A 1 182 ? 62.215 15.180 29.037 1.00 15.57 178 GLY A C 1
ATOM 1285 O O . GLY A 1 182 ? 61.731 14.565 28.082 1.00 15.36 178 GLY A O 1
ATOM 1286 N N . ILE A 1 183 ? 63.098 14.640 29.885 1.00 13.88 179 ILE A N 1
ATOM 1287 C CA . ILE A 1 183 ? 63.580 13.255 29.743 1.00 13.57 179 ILE A CA 1
ATOM 1288 C C . ILE A 1 183 ? 62.685 12.350 30.618 1.00 13.00 179 ILE A C 1
ATOM 1289 O O . ILE A 1 183 ? 62.515 12.633 31.793 1.00 13.04 179 ILE A O 1
ATOM 1294 N N . ARG A 1 184 ? 62.134 11.300 30.015 1.00 12.80 180 ARG A N 1
ATOM 1295 C CA . ARG A 1 184 ? 61.321 10.300 30.720 1.00 12.27 180 ARG A CA 1
ATOM 1296 C C . ARG A 1 184 ? 62.208 9.176 31.237 1.00 11.35 180 ARG A C 1
ATOM 1297 O O . ARG A 1 184 ? 63.198 8.788 30.597 1.00 11.55 180 ARG A O 1
ATOM 1305 N N . VAL A 1 185 ? 61.861 8.652 32.408 1.00 10.74 181 VAL A N 1
ATOM 1306 C CA . VAL A 1 185 ? 62.589 7.536 33.001 1.00 10.13 181 VAL A CA 1
ATOM 1307 C C . VAL A 1 185 ? 61.576 6.567 33.589 1.00 10.09 181 VAL A C 1
ATOM 1308 O O . VAL A 1 185 ? 60.830 6.905 34.499 1.00 9.99 181 VAL A O 1
ATOM 1312 N N . ASN A 1 186 ? 61.548 5.353 33.050 1.00 10.29 182 ASN A N 1
ATOM 1313 C CA . ASN A 1 186 ? 60.657 4.297 33.555 1.00 10.14 182 ASN A CA 1
ATOM 1314 C C . ASN A 1 186 ? 61.408 2.989 33.749 1.00 10.57 182 ASN A C 1
ATOM 1315 O O . ASN A 1 186 ? 62.539 2.817 33.244 1.00 10.80 182 ASN A O 1
ATOM 1320 N N . SER A 1 187 ? 60.761 2.052 34.442 1.00 10.87 183 SER A N 1
ATOM 1321 C CA . SER A 1 187 ? 61.313 0.726 34.690 1.00 11.48 183 SER A CA 1
ATOM 1322 C C . SER A 1 187 ? 60.367 -0.355 34.166 1.00 11.49 183 SER A C 1
ATOM 1323 O O . SER A 1 187 ? 59.137 -0.176 34.143 1.00 10.93 183 SER A O 1
ATOM 1326 N N . VAL A 1 188 ? 60.944 -1.470 33.725 1.00 12.00 184 VAL A N 1
ATOM 1327 C CA . VAL A 1 188 ? 60.184 -2.668 33.356 1.00 12.00 184 VAL A CA 1
ATOM 1328 C C . VAL A 1 188 ? 60.682 -3.813 34.274 1.00 12.58 184 VAL A C 1
ATOM 1329 O O . VAL A 1 188 ? 61.901 -4.018 34.431 1.00 12.80 184 VAL A O 1
ATOM 1333 N N . LEU A 1 189 ? 59.738 -4.482 34.933 1.00 12.04 185 LEU A N 1
ATOM 1334 C CA . LEU A 1 189 ? 60.028 -5.466 35.989 1.00 12.28 185 LEU A CA 1
ATOM 1335 C C . LEU A 1 189 ? 59.558 -6.853 35.561 1.00 12.47 185 LEU A C 1
ATOM 1336 O O . LEU A 1 189 ? 58.425 -7.236 35.813 1.00 11.97 185 LEU A O 1
ATOM 1341 N N . PRO A 1 190 ? 60.430 -7.601 34.904 1.00 13.52 186 PRO A N 1
ATOM 1342 C CA . PRO A 1 190 ? 60.063 -8.973 34.556 1.00 14.44 186 PRO A CA 1
ATOM 1343 C C . PRO A 1 190 ? 60.394 -9.957 35.671 1.00 14.83 186 PRO A C 1
ATOM 1344 O O . PRO A 1 190 ? 61.317 -9.709 36.482 1.00 14.61 186 PRO A O 1
ATOM 1348 N N . GLY A 1 191 ? 59.664 -11.068 35.709 1.00 15.71 187 GLY A N 1
ATOM 1349 C CA . GLY A 1 191 ? 60.110 -12.225 36.470 1.00 16.09 187 GLY A CA 1
ATOM 1350 C C . GLY A 1 191 ? 61.005 -13.072 35.577 1.00 17.20 187 GLY A C 1
ATOM 1351 O O . GLY A 1 191 ? 61.863 -12.546 34.869 1.00 15.64 187 GLY A O 1
ATOM 1352 N N . TYR A 1 192 ? 60.793 -14.391 35.600 1.00 17.81 188 TYR A N 1
ATOM 1353 C CA . TYR A 1 192 ? 61.459 -15.283 34.667 1.00 18.86 188 TYR A CA 1
ATOM 1354 C C . TYR A 1 192 ? 61.071 -14.893 33.264 1.00 18.12 188 TYR A C 1
ATOM 1355 O O . TYR A 1 192 ? 59.932 -14.483 33.014 1.00 18.60 188 TYR A O 1
ATOM 1364 N N . ILE A 1 193 ? 62.004 -15.035 32.339 1.00 17.32 189 ILE A N 1
ATOM 1365 C CA . ILE A 1 193 ? 61.752 -14.678 30.969 1.00 17.01 189 ILE A CA 1
ATOM 1366 C C . ILE A 1 193 ? 62.041 -15.880 30.073 1.00 17.81 189 ILE A C 1
ATOM 1367 O O . ILE A 1 193 ? 63.184 -16.289 29.945 1.00 17.44 189 ILE A O 1
ATOM 1372 N N . TRP A 1 194 ? 60.997 -16.396 29.435 1.00 18.44 190 TRP A N 1
ATOM 1373 C CA . TRP A 1 194 ? 61.111 -17.623 28.664 1.00 19.66 190 TRP A CA 1
ATOM 1374 C C . TRP A 1 194 ? 61.717 -17.386 27.329 1.00 20.08 190 TRP A C 1
ATOM 1375 O O . TRP A 1 194 ? 61.317 -16.490 26.589 1.00 19.49 190 TRP A O 1
ATOM 1386 N N . GLY A 1 195 ? 62.681 -18.245 27.011 1.00 21.89 191 GLY A N 1
ATOM 1387 C CA . GLY A 1 195 ? 63.349 -18.273 25.735 1.00 22.68 191 GLY A CA 1
ATOM 1388 C C . GLY A 1 195 ? 64.412 -19.357 25.778 1.00 23.88 191 GLY A C 1
ATOM 1389 O O . GLY A 1 195 ? 64.436 -20.182 26.703 1.00 23.32 191 GLY A O 1
ATOM 1390 N N . GLY A 1 196 ? 65.300 -19.347 24.790 1.00 24.00 192 GLY A N 1
ATOM 1391 C CA . GLY A 1 196 ? 66.322 -20.399 24.659 1.00 24.44 192 GLY A CA 1
ATOM 1392 C C . GLY A 1 196 ? 67.222 -20.465 25.871 1.00 24.59 192 GLY A C 1
ATOM 1393 O O . GLY A 1 196 ? 67.514 -21.547 26.364 1.00 24.78 192 GLY A O 1
ATOM 1394 N N . THR A 1 197 ? 67.627 -19.304 26.392 1.00 24.74 193 THR A N 1
ATOM 1395 C CA . THR A 1 197 ? 68.517 -19.266 27.555 1.00 24.42 193 THR A CA 1
ATOM 1396 C C . THR A 1 197 ? 67.894 -19.851 28.828 1.00 24.31 193 THR A C 1
ATOM 1397 O O . THR A 1 197 ? 68.524 -20.653 29.530 1.00 24.68 193 THR A O 1
ATOM 1401 N N . LEU A 1 198 ? 66.672 -19.434 29.151 1.00 22.83 194 LEU A N 1
ATOM 1402 C CA . LEU A 1 198 ? 66.001 -19.962 30.334 1.00 22.88 194 LEU A CA 1
ATOM 1403 C C . LEU A 1 198 ? 65.670 -21.452 30.175 1.00 23.62 194 LEU A C 1
ATOM 1404 O O . LEU A 1 198 ? 65.732 -22.197 31.137 1.00 23.44 194 LEU A O 1
ATOM 1409 N N . LYS A 1 199 ? 65.322 -21.867 28.968 1.00 24.60 195 LYS A N 1
ATOM 1410 C CA . LYS A 1 199 ? 65.075 -23.282 28.701 1.00 26.88 195 LYS A CA 1
ATOM 1411 C C . LYS A 1 199 ? 66.302 -24.153 29.023 1.00 28.28 195 LYS A C 1
ATOM 1412 O O . LYS A 1 199 ? 66.162 -25.177 29.701 1.00 26.71 195 LYS A O 1
ATOM 1418 N N . SER A 1 200 ? 67.497 -23.727 28.586 1.00 30.27 196 SER A N 1
ATOM 1419 C CA . SER A 1 200 ? 68.734 -24.496 28.867 1.00 32.31 196 SER A CA 1
ATOM 1420 C C . SER A 1 200 ? 68.961 -24.586 30.354 1.00 32.27 196 SER A C 1
ATOM 1421 O O . SER A 1 200 ? 69.449 -25.592 30.865 1.00 32.27 196 SER A O 1
ATOM 1424 N N . TYR A 1 201 ? 68.635 -23.504 31.042 1.00 31.42 197 TYR A N 1
ATOM 1425 C CA . TYR A 1 201 ? 68.776 -23.455 32.471 1.00 31.97 197 TYR A CA 1
ATOM 1426 C C . TYR A 1 201 ? 67.806 -24.413 33.147 1.00 31.33 197 TYR A C 1
ATOM 1427 O O . TYR A 1 201 ? 68.190 -25.157 34.060 1.00 31.89 197 TYR A O 1
ATOM 1436 N N . PHE A 1 202 ? 66.550 -24.411 32.708 1.00 28.74 198 PHE A N 1
ATOM 1437 C CA . PHE A 1 202 ? 65.583 -25.360 33.258 1.00 28.10 198 PHE A CA 1
ATOM 1438 C C . PHE A 1 202 ? 65.994 -26.818 32.948 1.00 30.48 198 PHE A C 1
ATOM 1439 O O . PHE A 1 202 ? 65.761 -27.718 33.762 1.00 31.34 198 PHE A O 1
ATOM 1447 N N . GLU A 1 203 ? 66.599 -27.043 31.790 1.00 31.29 199 GLU A N 1
ATOM 1448 C CA . GLU A 1 203 ? 67.101 -28.384 31.441 1.00 35.05 199 GLU A CA 1
ATOM 1449 C C . GLU A 1 203 ? 68.198 -28.844 32.398 1.00 37.33 199 GLU A C 1
ATOM 1450 O O . GLU A 1 203 ? 68.180 -29.990 32.856 1.00 38.46 199 GLU A O 1
ATOM 1456 N N . HIS A 1 204 ? 69.127 -27.948 32.720 1.00 39.93 200 HIS A N 1
ATOM 1457 C CA . HIS A 1 204 ? 70.153 -28.215 33.737 1.00 42.88 200 HIS A CA 1
ATOM 1458 C C . HIS A 1 204 ? 69.552 -28.534 35.087 1.00 44.02 200 HIS A C 1
ATOM 1459 O O . HIS A 1 204 ? 69.933 -29.523 35.729 1.00 44.32 200 HIS A O 1
ATOM 1466 N N . GLN A 1 205 ? 68.607 -27.704 35.530 1.00 42.41 201 GLN A N 1
ATOM 1467 C CA . GLN A 1 205 ? 67.923 -27.911 36.808 1.00 43.10 201 GLN A CA 1
ATOM 1468 C C . GLN A 1 205 ? 67.137 -29.231 36.813 1.00 43.44 201 GLN A C 1
ATOM 1469 O O . GLN A 1 205 ? 67.072 -29.911 37.840 1.00 43.19 201 GLN A O 1
ATOM 1475 N N . ALA A 1 206 ? 66.543 -29.569 35.667 1.00 41.77 202 ALA A N 1
ATOM 1476 C CA . ALA A 1 206 ? 65.706 -30.761 35.544 1.00 42.34 202 ALA A CA 1
ATOM 1477 C C . ALA A 1 206 ? 66.545 -32.011 35.796 1.00 43.83 202 ALA A C 1
ATOM 1478 O O . ALA A 1 206 ? 66.162 -32.867 36.596 1.00 44.88 202 ALA A O 1
ATOM 1480 N N . GLY A 1 207 ? 67.684 -32.100 35.111 1.00 44.52 203 GLY A N 1
ATOM 1481 C CA . GLY A 1 207 ? 68.639 -33.191 35.305 1.00 46.47 203 GLY A CA 1
ATOM 1482 C C . GLY A 1 207 ? 69.229 -33.219 36.704 1.00 47.13 203 GLY A C 1
ATOM 1483 O O . GLY A 1 207 ? 69.336 -34.275 37.310 1.00 50.12 203 GLY A O 1
ATOM 1484 N N . LYS A 1 208 ? 69.601 -32.057 37.228 1.00 48.52 204 LYS A N 1
ATOM 1485 C CA . LYS A 1 208 ? 70.226 -31.973 38.554 1.00 49.31 204 LYS A CA 1
ATOM 1486 C C . LYS A 1 208 ? 69.278 -32.305 39.709 1.00 49.67 204 LYS A C 1
ATOM 1487 O O . LYS A 1 208 ? 69.730 -32.642 40.799 1.00 51.78 204 LYS A O 1
ATOM 1489 N N . TYR A 1 209 ? 67.975 -32.195 39.487 1.00 48.47 205 TYR A N 1
ATOM 1490 C CA . TYR A 1 209 ? 67.002 -32.501 40.531 1.00 47.60 205 TYR A CA 1
ATOM 1491 C C . TYR A 1 209 ? 66.121 -33.702 40.168 1.00 46.55 205 TYR A C 1
ATOM 1492 O O . TYR A 1 209 ? 65.129 -33.961 40.845 1.00 48.56 205 TYR A O 1
ATOM 1494 N N . GLY A 1 210 ? 66.484 -34.418 39.106 1.00 45.06 206 GLY A N 1
ATOM 1495 C CA . GLY A 1 210 ? 65.785 -35.633 38.70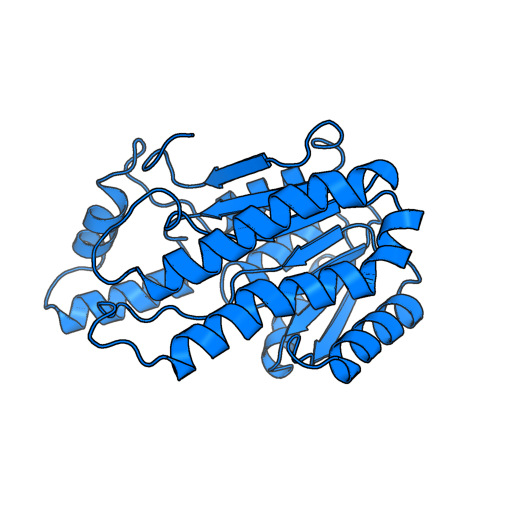5 1.00 44.16 206 GLY A CA 1
ATOM 1496 C C . GLY A 1 210 ? 64.317 -35.441 38.358 1.00 43.49 206 GLY A C 1
ATOM 1497 O O . GLY A 1 210 ? 63.472 -36.271 38.710 1.00 41.63 206 GLY A O 1
ATOM 1498 N N . THR A 1 211 ? 64.009 -34.351 37.658 1.00 40.75 207 THR A N 1
ATOM 1499 C CA . THR A 1 211 ? 62.639 -34.086 37.236 1.00 39.51 207 THR A CA 1
ATOM 1500 C C . THR A 1 211 ? 62.579 -33.645 35.779 1.00 37.49 207 THR A C 1
ATOM 1501 O O . THR A 1 211 ? 63.571 -33.741 35.056 1.00 37.44 207 THR A O 1
ATOM 1505 N N . SER A 1 212 ? 61.404 -33.193 35.342 1.00 35.42 208 SER A N 1
ATOM 1506 C CA . SER A 1 212 ? 61.208 -32.753 33.966 1.00 33.77 208 SER A CA 1
ATOM 1507 C C . SER A 1 212 ? 61.299 -31.234 33.860 1.00 32.90 208 SER A C 1
ATOM 1508 O O . SER A 1 212 ? 61.142 -30.522 34.854 1.00 32.86 208 SER A O 1
ATOM 1511 N N . VAL A 1 213 ? 61.538 -30.752 32.647 1.00 31.88 209 VAL A N 1
ATOM 1512 C CA . VAL A 1 213 ? 61.494 -29.316 32.372 1.00 31.89 209 VAL A CA 1
ATOM 1513 C C . VAL A 1 213 ? 60.077 -28.794 32.626 1.00 31.41 209 VAL A C 1
ATOM 1514 O O . VAL A 1 213 ? 59.909 -27.705 33.181 1.00 29.67 209 VAL A O 1
ATOM 1518 N N . GLU A 1 214 ? 59.073 -29.584 32.238 1.00 31.11 210 GLU A N 1
ATOM 1519 C CA . GLU A 1 214 ? 57.671 -29.229 32.459 1.00 31.80 210 GLU A CA 1
ATOM 1520 C C . GLU A 1 214 ? 57.383 -28.976 33.930 1.00 30.65 210 GLU A C 1
ATOM 1521 O O . GLU A 1 214 ? 56.684 -28.024 34.281 1.00 30.26 210 GLU A O 1
ATOM 1527 N N . ASP A 1 215 ? 57.901 -29.844 34.786 1.00 29.65 211 ASP A N 1
ATOM 1528 C CA . ASP A 1 215 ? 57.743 -29.700 36.226 1.00 31.35 211 ASP A CA 1
ATOM 1529 C C . ASP A 1 215 ? 58.317 -28.356 36.698 1.00 28.65 211 ASP A C 1
ATOM 1530 O O . ASP A 1 215 ? 57.697 -27.638 37.497 1.00 28.14 211 ASP A O 1
ATOM 1535 N N . ILE A 1 216 ? 59.508 -28.032 36.197 1.00 26.35 212 ILE A N 1
ATOM 1536 C CA . ILE A 1 216 ? 60.228 -26.830 36.620 1.00 24.50 212 ILE A CA 1
ATOM 1537 C C . ILE A 1 216 ? 59.484 -25.619 36.072 1.00 22.93 212 ILE A C 1
ATOM 1538 O O . ILE A 1 216 ? 59.198 -24.665 36.802 1.00 21.95 212 ILE A O 1
ATOM 1543 N N . TYR A 1 217 ? 59.143 -25.671 34.784 1.00 22.50 213 TYR A N 1
ATOM 1544 C CA . TYR A 1 217 ? 58.410 -24.567 34.159 1.00 21.63 213 TYR A CA 1
ATOM 1545 C C . TYR A 1 217 ? 57.093 -24.338 34.876 1.00 22.04 213 TYR A C 1
ATOM 1546 O O . TYR A 1 217 ? 56.773 -23.208 35.263 1.00 22.13 213 TYR A O 1
ATOM 1555 N N . ASN A 1 218 ? 56.314 -25.394 35.065 1.00 23.00 214 ASN A N 1
ATOM 1556 C CA . ASN A 1 218 ? 55.008 -25.244 35.700 1.00 23.46 214 ASN A CA 1
ATOM 1557 C C . ASN A 1 218 ? 55.143 -24.715 37.138 1.00 22.38 214 ASN A C 1
ATOM 1558 O O . ASN A 1 218 ? 54.344 -23.879 37.557 1.00 22.14 214 ASN A O 1
ATOM 1563 N N . ALA A 1 219 ? 56.148 -25.174 37.890 1.00 22.06 215 ALA A N 1
ATOM 1564 C CA . ALA A 1 219 ? 56.387 -24.630 39.230 1.00 21.93 215 ALA A CA 1
ATOM 1565 C C . ALA A 1 219 ? 56.708 -23.129 39.166 1.00 21.06 215 ALA A C 1
ATOM 1566 O O . ALA A 1 219 ? 56.191 -22.350 39.969 1.00 20.98 215 ALA A O 1
ATOM 1568 N N . ALA A 1 220 ? 57.529 -22.727 38.209 1.00 20.64 216 ALA A N 1
ATOM 1569 C CA . ALA A 1 220 ? 57.897 -21.331 38.063 1.00 19.91 216 ALA A CA 1
ATOM 1570 C C . ALA A 1 220 ? 56.670 -20.476 37.697 1.00 19.94 216 ALA A C 1
ATOM 1571 O O . ALA A 1 220 ? 56.539 -19.330 38.165 1.00 19.20 216 ALA A O 1
ATOM 1573 N N . ALA A 1 221 ? 55.777 -21.030 36.868 1.00 19.21 217 ALA A N 1
ATOM 1574 C CA . ALA A 1 221 ? 54.605 -20.296 36.365 1.00 18.90 217 ALA A CA 1
ATOM 1575 C C . ALA A 1 221 ? 53.362 -20.355 37.259 1.00 19.02 217 ALA A C 1
ATOM 1576 O O . ALA A 1 221 ? 52.366 -19.661 36.991 1.00 17.96 217 ALA A O 1
ATOM 1578 N N . ALA A 1 222 ? 53.421 -21.155 38.335 1.00 19.44 218 ALA A N 1
ATOM 1579 C CA . ALA A 1 222 ? 52.223 -21.491 39.121 1.00 18.88 218 ALA A CA 1
ATOM 1580 C C . ALA A 1 222 ? 51.642 -20.283 39.830 1.00 17.71 218 ALA A C 1
ATOM 1581 O O . ALA A 1 222 ? 50.446 -20.193 39.993 1.00 17.80 218 ALA A O 1
ATOM 1583 N N . GLY A 1 223 ? 52.486 -19.343 40.240 1.00 17.70 219 GLY A N 1
ATOM 1584 C CA . GLY A 1 223 ? 52.005 -18.152 40.949 1.00 16.75 219 GLY A CA 1
ATOM 1585 C C . GLY A 1 223 ? 51.360 -17.127 40.018 1.00 15.90 219 GLY A C 1
ATOM 1586 O O . GLY A 1 223 ? 50.657 -16.218 40.484 1.00 15.05 219 GLY A O 1
ATOM 1587 N N . SER A 1 224 ? 51.595 -17.253 38.718 1.00 15.43 220 SER A N 1
ATOM 1588 C CA . SER A 1 224 ? 51.068 -16.276 37.748 1.00 15.16 220 SER A CA 1
ATOM 1589 C C . SER A 1 224 ? 49.570 -16.488 37.554 1.00 14.95 220 SER A C 1
ATOM 1590 O O . SER A 1 224 ? 49.047 -17.575 37.845 1.00 14.34 220 SER A O 1
ATOM 1593 N N . ASP A 1 225 ? 48.887 -15.454 37.060 1.00 14.35 221 ASP A N 1
ATOM 1594 C CA . ASP A 1 225 ? 47.463 -15.572 36.731 1.00 14.75 221 ASP A CA 1
ATOM 1595 C C . ASP A 1 225 ? 47.225 -16.413 35.475 1.00 14.78 221 ASP A C 1
ATOM 1596 O O . ASP A 1 225 ? 46.215 -17.107 35.356 1.00 15.74 221 ASP A O 1
ATOM 1601 N N . LEU A 1 226 ? 48.128 -16.280 34.516 1.00 14.60 222 LEU A N 1
ATOM 1602 C CA . LEU A 1 226 ? 47.961 -16.871 33.189 1.00 14.96 222 LEU A CA 1
ATOM 1603 C C . LEU A 1 226 ? 48.538 -18.282 33.078 1.00 15.34 222 LEU A C 1
ATOM 1604 O O . LEU A 1 226 ? 48.317 -18.984 32.085 1.00 15.37 222 LEU A O 1
ATOM 1609 N N . LYS A 1 227 ? 49.279 -18.686 34.100 1.00 15.45 223 LYS A N 1
ATOM 1610 C CA . LYS A 1 227 ? 49.941 -19.9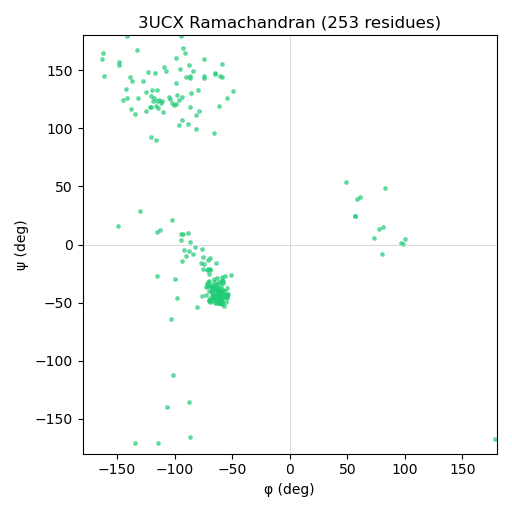88 34.165 1.00 16.02 223 LYS A CA 1
ATOM 1611 C C . LYS A 1 227 ? 50.901 -20.181 33.009 1.00 16.45 223 LYS A C 1
ATOM 1612 O O . LYS A 1 227 ? 51.013 -21.272 32.440 1.00 15.56 223 LYS A O 1
ATOM 1618 N N . ARG A 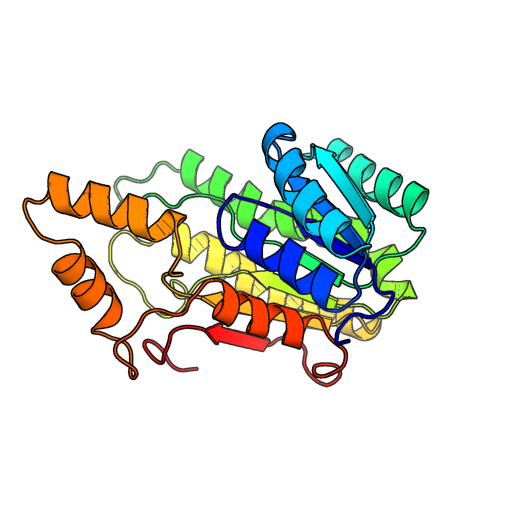1 228 ? 51.591 -19.092 32.666 1.00 15.58 224 ARG A N 1
ATOM 1619 C CA . ARG A 1 228 ? 52.693 -19.132 31.702 1.00 16.11 224 ARG A CA 1
ATOM 1620 C C . ARG A 1 228 ? 53.697 -18.069 32.105 1.00 16.24 224 ARG A C 1
ATOM 1621 O O . ARG A 1 228 ? 53.345 -17.102 32.781 1.00 15.24 224 ARG A O 1
ATOM 1629 N N . LEU A 1 229 ? 54.946 -18.268 31.714 1.00 16.32 225 LEU A N 1
ATOM 1630 C CA . LEU A 1 229 ? 55.979 -17.268 31.942 1.00 16.17 225 LEU A CA 1
ATOM 1631 C C . LEU A 1 229 ? 55.951 -16.294 30.764 1.00 16.23 225 LEU A C 1
ATOM 1632 O O . LEU A 1 229 ? 55.692 -16.701 29.618 1.00 16.33 225 LEU A O 1
ATOM 1637 N N . PRO A 1 230 ? 56.229 -14.996 31.022 1.00 15.82 226 PRO A N 1
ATOM 1638 C CA . PRO A 1 230 ? 56.384 -14.098 29.901 1.00 15.74 226 PRO A CA 1
ATOM 1639 C C . PRO A 1 230 ? 57.594 -14.478 29.057 1.00 15.81 226 PRO A C 1
ATOM 1640 O O . PRO A 1 230 ? 58.569 -15.019 29.578 1.00 15.61 226 PRO A O 1
ATOM 1644 N N . THR A 1 231 ? 57.487 -14.232 27.759 1.00 16.41 227 THR A N 1
ATOM 1645 C CA . THR A 1 231 ? 58.549 -14.523 26.802 1.00 16.62 227 THR A CA 1
ATOM 1646 C C . THR A 1 231 ? 59.466 -13.318 26.635 1.00 16.98 227 THR A C 1
ATOM 1647 O O . THR A 1 231 ? 59.107 -12.208 27.027 1.00 16.07 227 THR A O 1
ATOM 1651 N N . GLU A 1 232 ? 60.635 -13.553 26.047 1.00 17.11 228 GLU A N 1
ATOM 1652 C CA . GLU A 1 232 ? 61.560 -12.473 25.744 1.00 17.51 228 GLU A CA 1
ATOM 1653 C C . GLU A 1 232 ? 60.858 -11.409 24.911 1.00 17.24 228 GLU A C 1
ATOM 1654 O O . GLU A 1 232 ? 61.004 -10.205 25.187 1.00 16.37 228 GLU A O 1
ATOM 1660 N N . ASP A 1 233 ? 60.080 -11.837 23.911 1.00 17.07 229 ASP A N 1
ATOM 1661 C CA . ASP A 1 233 ? 59.334 -10.865 23.118 1.00 17.49 229 ASP A CA 1
ATOM 1662 C C . ASP A 1 233 ? 58.337 -10.059 23.962 1.00 16.25 229 ASP A C 1
ATOM 1663 O O . ASP A 1 233 ? 58.156 -8.876 23.728 1.00 14.92 229 ASP A O 1
ATOM 1668 N N . GLU A 1 234 ? 57.668 -10.695 24.915 1.00 15.61 230 GLU A N 1
ATOM 1669 C CA . GLU A 1 234 ? 56.649 -9.980 25.701 1.00 15.19 230 GLU A CA 1
ATOM 1670 C C . GLU A 1 234 ? 57.288 -8.929 26.596 1.00 14.52 230 GLU A C 1
ATOM 1671 O O . GLU A 1 234 ? 56.728 -7.847 26.802 1.00 14.14 230 GLU A O 1
ATOM 1677 N N . VAL A 1 235 ? 58.459 -9.240 27.133 1.00 14.19 231 VAL A N 1
ATOM 1678 C CA . VAL A 1 235 ? 59.155 -8.275 27.983 1.00 13.75 231 VAL A CA 1
ATOM 1679 C C . VAL A 1 235 ? 59.706 -7.156 27.089 1.00 13.83 231 VAL A C 1
ATOM 1680 O O . VAL A 1 235 ? 59.583 -5.949 27.413 1.00 13.91 231 VAL A O 1
ATOM 1684 N N . ALA A 1 236 ? 60.288 -7.538 25.950 1.00 13.41 232 ALA A N 1
ATOM 1685 C CA . ALA A 1 236 ? 60.738 -6.568 24.961 1.00 13.88 232 ALA A CA 1
ATOM 1686 C C . ALA A 1 236 ? 59.635 -5.602 24.514 1.00 14.18 232 ALA A C 1
ATOM 1687 O O . ALA A 1 236 ? 59.874 -4.380 24.356 1.00 14.19 232 ALA A O 1
ATOM 1689 N N . SER A 1 237 ? 58.437 -6.126 24.261 1.00 13.85 233 SER A N 1
ATOM 1690 C CA . SER A 1 237 ? 57.315 -5.259 23.883 1.00 14.28 233 SER A CA 1
ATOM 1691 C C . SER A 1 237 ? 57.033 -4.152 24.919 1.00 13.74 233 SER A C 1
ATOM 1692 O O . SER A 1 237 ? 56.742 -3.008 24.557 1.00 14.32 233 SER A O 1
ATOM 1695 N N . ALA A 1 238 ? 57.061 -4.514 26.192 1.00 13.21 234 ALA A N 1
ATOM 1696 C CA . ALA A 1 238 ? 56.865 -3.549 27.290 1.00 12.96 234 ALA A CA 1
ATOM 1697 C C . ALA A 1 238 ? 57.957 -2.466 27.278 1.00 13.00 234 ALA A C 1
ATOM 1698 O O . ALA A 1 238 ? 57.671 -1.287 27.467 1.00 12.33 234 ALA A O 1
ATOM 1700 N N . ILE A 1 239 ? 59.198 -2.883 27.055 1.00 13.08 235 ILE A N 1
ATOM 1701 C CA . ILE A 1 239 ? 60.340 -1.960 27.018 1.00 13.31 235 ILE A CA 1
ATOM 1702 C C . ILE A 1 239 ? 60.219 -1.024 25.816 1.00 14.16 235 ILE A C 1
ATOM 1703 O O . ILE A 1 239 ? 60.413 0.187 25.927 1.00 14.05 235 ILE A O 1
ATOM 1708 N N . LEU A 1 240 ? 59.899 -1.586 24.658 1.00 15.57 236 LEU A N 1
ATOM 1709 C CA . LEU A 1 240 ? 59.658 -0.771 23.455 1.00 16.54 236 LEU A CA 1
ATOM 1710 C C . LEU A 1 240 ? 58.558 0.265 23.655 1.00 15.48 236 LEU A C 1
ATOM 1711 O O . LEU A 1 240 ? 58.728 1.434 23.261 1.00 15.45 236 LEU A O 1
ATOM 1716 N N . PHE A 1 241 ? 57.448 -0.132 24.283 1.00 14.57 237 PHE A N 1
ATOM 1717 C CA . PHE A 1 241 ? 56.361 0.799 24.588 1.00 14.77 237 PHE A CA 1
ATOM 1718 C C . PHE A 1 241 ? 56.867 1.978 25.428 1.00 14.54 237 PHE A C 1
ATOM 1719 O O . PHE A 1 241 ? 56.680 3.141 25.048 1.00 14.33 237 PHE A O 1
ATOM 1727 N N . MET A 1 242 ? 57.535 1.654 26.537 1.00 14.48 238 MET A N 1
ATOM 1728 C CA . MET A 1 242 ? 58.076 2.678 27.444 1.00 14.65 238 MET A CA 1
ATOM 1729 C C . MET A 1 242 ? 59.121 3.575 26.773 1.00 14.20 238 MET A C 1
ATOM 1730 O O . MET A 1 242 ? 59.239 4.751 27.121 1.00 13.75 238 MET A O 1
ATOM 1735 N N . ALA A 1 243 ? 59.878 3.016 25.825 1.00 14.31 239 ALA A N 1
ATOM 1736 C CA . ALA A 1 243 ? 60.887 3.779 25.068 1.00 14.82 239 ALA A CA 1
ATOM 1737 C C . ALA A 1 243 ? 60.276 4.687 24.008 1.00 15.31 239 ALA A C 1
ATOM 1738 O O . ALA A 1 243 ? 60.911 5.650 23.567 1.00 16.37 239 ALA A O 1
ATOM 1740 N N . SER A 1 244 ? 59.050 4.396 23.601 1.00 15.59 240 SER A N 1
ATOM 1741 C CA . SER A 1 244 ? 58.417 5.038 22.480 1.00 16.54 240 SER A CA 1
ATOM 1742 C C . SER A 1 244 ? 57.579 6.242 22.866 1.00 17.69 240 SER A C 1
ATOM 1743 O O . SER A 1 244 ? 57.229 6.443 24.023 1.00 16.72 240 SER A O 1
ATOM 1746 N N . ASP A 1 245 ? 57.160 6.998 21.856 1.00 20.58 241 ASP A N 1
ATOM 1747 C CA . ASP A 1 245 ? 56.234 8.122 22.061 1.00 23.19 241 ASP A CA 1
ATOM 1748 C C . ASP A 1 245 ? 54.804 7.750 22.453 1.00 23.24 241 ASP A C 1
ATOM 1749 O O . ASP A 1 245 ? 54.046 8.620 22.899 1.00 24.25 241 ASP A O 1
ATOM 1754 N N . LEU A 1 246 ? 54.432 6.470 22.347 1.00 21.41 242 LEU A N 1
ATOM 1755 C CA . LEU A 1 246 ? 53.181 5.999 22.937 1.00 21.06 242 LEU A CA 1
ATOM 1756 C C . LEU A 1 246 ? 53.189 6.255 24.457 1.00 19.49 242 LEU A C 1
ATOM 1757 O O . LEU A 1 246 ? 52.136 6.361 25.075 1.00 19.71 242 LEU A O 1
ATOM 1762 N N . ALA A 1 247 ? 54.374 6.285 25.055 1.00 16.72 243 ALA A N 1
ATOM 1763 C CA . ALA A 1 247 ? 54.492 6.451 26.490 1.00 15.28 243 ALA A CA 1
ATOM 1764 C C . ALA A 1 247 ? 54.885 7.902 26.840 1.00 14.63 243 ALA A C 1
ATOM 1765 O O . ALA A 1 247 ? 55.378 8.153 27.943 1.00 13.60 243 ALA A O 1
ATOM 1767 N N . SER A 1 248 ? 54.636 8.859 25.935 1.00 14.41 244 SER A N 1
ATOM 1768 C CA . SER A 1 248 ? 55.113 10.244 26.184 1.00 14.42 244 SER A CA 1
ATOM 1769 C C . SER A 1 248 ? 54.479 10.926 27.408 1.00 13.91 244 SER A C 1
ATOM 1770 O O . SER A 1 248 ? 55.011 11.936 27.914 1.00 13.27 244 SER A O 1
ATOM 1773 N N . GLY A 1 249 ? 53.369 10.372 27.915 1.00 13.65 245 GLY A N 1
ATOM 1774 C CA . GLY A 1 249 ? 52.721 10.874 29.125 1.00 12.89 245 GLY A CA 1
ATOM 1775 C C . GLY A 1 249 ? 53.150 10.148 30.382 1.00 12.30 245 GLY A C 1
ATOM 1776 O O . GLY A 1 249 ? 52.640 10.430 31.462 1.00 12.12 245 GLY A O 1
ATOM 1777 N N . ILE A 1 250 ? 54.104 9.231 30.243 1.00 11.68 246 ILE A N 1
ATOM 1778 C CA . ILE A 1 250 ? 54.436 8.288 31.317 1.00 11.20 246 ILE A CA 1
ATOM 1779 C C . ILE A 1 250 ? 55.892 8.432 31.734 1.00 10.79 246 ILE A C 1
ATOM 1780 O O . ILE A 1 250 ? 56.818 8.268 30.928 1.00 10.85 246 ILE A O 1
ATOM 1785 N N . THR A 1 251 ? 56.088 8.792 32.991 1.00 10.61 247 THR A N 1
ATOM 1786 C CA . THR A 1 251 ? 57.420 8.766 33.573 1.00 10.47 247 THR A CA 1
ATOM 1787 C C . THR A 1 251 ? 57.309 8.445 35.049 1.00 10.19 247 THR A C 1
ATOM 1788 O O . THR A 1 251 ? 56.276 8.679 35.670 1.00 10.28 247 THR A O 1
ATOM 1792 N N . GLY A 1 252 ? 58.403 7.930 35.594 1.00 9.84 248 GLY A N 1
ATOM 1793 C CA . GLY A 1 252 ? 58.484 7.550 36.982 1.00 10.03 248 GLY A CA 1
ATOM 1794 C C . GLY A 1 252 ? 57.817 6.225 37.351 1.00 10.24 248 GLY A C 1
ATOM 1795 O O . GLY A 1 252 ? 57.666 5.938 38.544 1.00 10.24 248 GLY A O 1
ATOM 1796 N N . GLN A 1 253 ? 57.461 5.415 36.353 1.00 10.36 249 GLN A N 1
ATOM 1797 C CA . GLN A 1 253 ? 56.615 4.235 36.569 1.00 10.70 249 GLN A CA 1
ATOM 1798 C C . GLN A 1 253 ? 57.389 2.943 36.409 1.00 11.09 249 GLN A C 1
ATOM 1799 O O . GLN A 1 253 ? 58.375 2.889 35.686 1.00 11.40 249 GLN A O 1
ATOM 1805 N N . ALA A 1 254 ? 56.911 1.907 37.105 1.00 11.31 250 ALA A N 1
ATOM 1806 C CA . ALA A 1 254 ? 57.408 0.563 37.002 1.00 12.18 250 ALA A CA 1
ATOM 1807 C C . ALA A 1 254 ? 56.296 -0.280 36.339 1.00 13.48 250 ALA A C 1
ATOM 1808 O O . ALA A 1 254 ? 55.181 -0.346 36.838 1.00 16.00 250 ALA A O 1
ATOM 1810 N N . LEU A 1 255 ? 56.588 -0.913 35.220 1.00 12.15 251 LEU A N 1
ATOM 1811 C CA . LEU A 1 255 ? 55.593 -1.763 34.548 1.00 11.86 251 LEU A CA 1
ATOM 1812 C C . LEU A 1 255 ? 56.053 -3.214 34.705 1.00 11.88 251 LEU A C 1
ATOM 1813 O O . LEU A 1 255 ? 57.108 -3.605 34.204 1.00 11.60 251 LEU A O 1
ATOM 1818 N N . ASP A 1 256 ? 55.281 -3.989 35.443 1.00 11.87 252 ASP A N 1
ATOM 1819 C CA . ASP A 1 256 ? 55.635 -5.369 35.757 1.00 11.78 252 ASP A CA 1
ATOM 1820 C C . ASP A 1 256 ? 55.161 -6.269 34.647 1.00 11.77 252 ASP A C 1
ATOM 1821 O O . ASP A 1 256 ? 54.015 -6.167 34.227 1.00 12.31 252 ASP A O 1
ATOM 1826 N N . VAL A 1 257 ? 56.048 -7.131 34.163 1.00 11.63 253 VAL A N 1
ATOM 1827 C CA . VAL A 1 257 ? 55.720 -8.062 33.084 1.00 11.78 253 VAL A CA 1
ATOM 1828 C C . VAL A 1 257 ? 55.957 -9.449 33.675 1.00 11.77 253 VAL A C 1
ATOM 1829 O O . VAL A 1 257 ? 57.073 -9.970 33.653 1.00 12.36 253 VAL A O 1
ATOM 1833 N N . ASN A 1 258 ? 54.901 -10.021 34.230 1.00 11.65 254 ASN A N 1
ATOM 1834 C CA . ASN A 1 258 ? 55.012 -11.228 35.017 1.00 11.82 254 ASN A CA 1
ATOM 1835 C C . ASN A 1 258 ? 53.810 -12.134 34.972 1.00 12.13 254 ASN A C 1
ATOM 1836 O O . ASN A 1 258 ? 53.674 -13.026 35.826 1.00 12.28 254 ASN A O 1
ATOM 1841 N N . CYS A 1 259 ? 52.942 -11.921 33.992 1.00 12.21 255 CYS A N 1
ATOM 1842 C CA . CYS A 1 259 ? 51.746 -12.732 33.801 1.00 12.73 255 CYS A CA 1
ATOM 1843 C C . CYS A 1 259 ? 50.853 -12.757 35.034 1.00 12.61 255 CYS A C 1
ATOM 1844 O O . CYS A 1 259 ? 50.043 -13.667 35.206 1.00 12.38 255 CYS A O 1
ATOM 1847 N N . GLY A 1 260 ? 50.979 -11.706 35.859 1.00 11.80 256 GLY A N 1
ATOM 1848 C CA . GLY A 1 260 ? 50.099 -11.513 37.002 1.00 12.06 256 GLY A CA 1
ATOM 1849 C C . GLY A 1 260 ? 50.601 -12.000 38.352 1.00 12.36 256 GLY A C 1
ATOM 1850 O O . GLY A 1 260 ? 49.904 -11.837 39.328 1.00 12.97 256 GLY A O 1
ATOM 1851 N N . GLU A 1 261 ? 51.809 -12.538 38.437 1.00 12.76 257 GLU A N 1
ATOM 1852 C CA . GLU A 1 261 ? 52.279 -13.124 39.695 1.00 13.26 257 GLU A CA 1
ATOM 1853 C C . GLU A 1 261 ? 52.279 -12.135 40.865 1.00 13.39 257 GLU A C 1
ATOM 1854 O O . GLU A 1 261 ? 51.850 -12.475 41.982 1.00 13.36 257 GLU A O 1
ATOM 1860 N N . TYR A 1 262 ? 52.740 -10.917 40.589 1.00 13.05 258 TYR A N 1
ATOM 1861 C CA . TYR A 1 262 ? 52.651 -9.799 41.533 1.00 13.35 258 TYR A CA 1
ATOM 1862 C C . TYR A 1 262 ? 52.002 -8.615 40.833 1.00 13.09 258 TYR A C 1
ATOM 1863 O O . TYR A 1 262 ? 52.258 -8.338 39.657 1.00 13.49 258 TYR A O 1
ATOM 1872 N N . LYS A 1 263 ? 51.160 -7.915 41.579 1.00 13.55 259 LYS A N 1
ATOM 1873 C CA . LYS A 1 263 ? 50.337 -6.854 41.033 1.00 13.50 259 LYS A CA 1
ATOM 1874 C C . LYS A 1 263 ? 50.648 -5.522 41.705 1.00 14.07 259 LYS A C 1
ATOM 1875 O O . LYS A 1 263 ? 50.732 -5.433 42.931 1.00 14.56 259 LYS A O 1
ATOM 1881 N N . ALA A 1 264 ? 50.823 -4.491 40.896 1.00 14.58 260 ALA A N 1
ATOM 1882 C CA . ALA A 1 264 ? 51.088 -3.136 41.389 1.00 14.83 260 ALA A CA 1
ATOM 1883 C C . ALA A 1 264 ? 50.527 -2.110 40.403 1.00 16.03 260 ALA A C 1
ATOM 1884 O O . ALA A 1 264 ? 50.504 -0.897 40.712 1.00 15.45 260 ALA A O 1
#

Foldseek 3Di:
DQQAAAEEEEAQQDPFLNLVLLLVNLLVHYAYEYEYQDQVRVVVSQVSNCVSVHGYHYARADLLDLVRLLVSLVVCCVVRVAHAEYEYEDNDDAWQDAPVPDDPVVLVVLLSCLPVSLVSNCVSCLVRCLVNLHEYEYEAAPLCQDDDHSCVSNNVNRVNNLVVQLVCCVVSVVSSYAGEYEYFYDADDDVVLVVLVVVCVVVVHDSCVVQQVLQVLAPQSHGHYSVQSSVVRSCRRGPVCSVDHSYYHYRGNHSGDD

Organism: Mycolicibacterium smegmatis (strain ATCC 700084 / mc(2)155) (NCBI:txid246196)

Nearest PDB structures (foldseek):
  3ucx-assembly1_A  TM=1.004E+00  e=4.153E-51  Mycolicibacterium smegmatis MC2 155
  5ha5-assembly1_D  TM=8.861E-01  e=2.160E-20  Brucella ovis IntaBari-2002-82-58
  5er6-assembly1_C  TM=8.929E-01  e=5.199E-20  Brucella ovis ATCC 25840
  5er6-assembly1_D  TM=8.856E-01  e=3.879E-20  Brucella ovis ATCC 25840
  5ha5-assembly1_A  TM=8.600E-01  e=3.254E-20  Brucella ovis IntaBari-2002-82-58

InterPro domains:
  IPR002347 Short-chain dehydrogenase/reductase SDR [PF13561] (19-256)
  IPR002347 Short-chain dehydrogenase/reductase SDR [PR00080] (83-94)
  IPR002347 Short-chain dehydrogenase/reductase SDR [PR00080] (136-144)
  IPR002347 Short-chain dehydrogenase/reductase SDR [PR00080] (156-175)
  IPR002347 Short-chain dehydrogenase/reductase SDR [PR00081] (9-26)
  IPR002347 Short-chain dehydrogenase/reductase SDR [PR00081] (83-94)
  IPR002347 Short-chain dehydrogenase/reductase SDR [PR00081] (130-146)
  IPR002347 Short-chain dehydrogenase/reductase SDR [PR00081] (156-175)
  IPR002347 Short-chain dehydrogenase/reductase SDR [PR00081] (177-194)
  IPR002347 Short-chain dehydrogenase/reductase SDR [PR00081] (221-241)
  IPR036291 NAD(P)-binding domain superfamily [SSF51735] (7-257)